Protein 3ELF (pdb70)

Foldseek 3Di:
DAQFLVNVVVLLVVLQVVLFAAEAEEDQELLRLLLLLLLCQVLLFEHEYEYEQVSQLNQQPPVPSANANSLLVVLVSNVVVNVPGLFYYFYEYDEDEPVCCVRHVVVQLVQLLVQVVVVHARSGQEYEYEHQVPDLVVQLVVVLVVQLSQVSSSHEYEYEHHDAAVAHDLVSLLVNCVSHNLAPSHHYAYAGDFQAHADADPPPPGDGGLVSLLSSQQSNCVSVVHPSQGQSHQYEAENQPHDDLVRLSSNSSSHDHYYYDYHVLVCQLCVQVVVLCVVQVCQCDVPPPRDHNCCSVVVCNRSVNSSNSSSNVSNVVCVSRVRRCPGPSNPD

InterPro domains:
  IPR000771 Fructose-bisphosphate aldolase, class-II [PF01116] (9-340)
  IPR000771 Fructose-bisphosphate aldolase, class-II [PIRSF001359] (10-340)
  IPR000771 Fructose-bisphosphate aldolase, class-II [PS00602] (86-97)
  IPR000771 Fructose-bisphosphate aldolase, class-II [PS00806] (158-169)
  IPR000771 Fructose-bisphosphate aldolase, class-II [TIGR00167] (10-340)
  IPR006411 Fructose-bisphosphate aldolase, class II, yeast/E. coli subtype [PTHR30559] (2-340)
  IPR006411 Fructose-bisphosphate aldolase, class II, yeast/E. coli subtype [TIGR01520] (3-340)
  IPR013785 Aldolase-type TIM barrel [G3DSA:3.20.20.70] (1-344)

GO terms:
  GO:0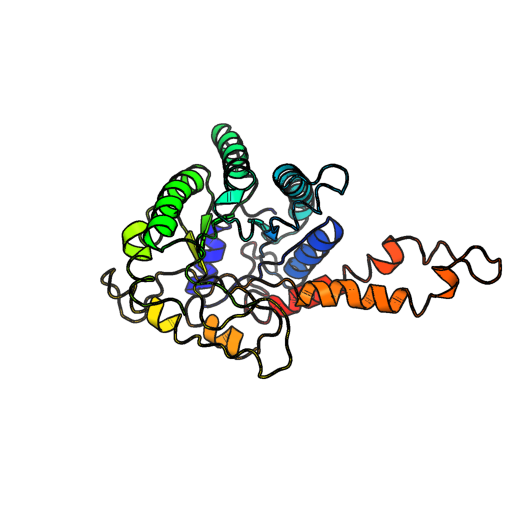008270 zinc ion binding (F, IDA)
  GO:0004332 fructose-bisphosphate aldolase activity (F, IDA)
  GO:0006096 glycolytic process (P, IDA)
  GO:0005576 extracellular region (C, HDA)
  GO:0005886 plasma membrane (C, HDA)
  GO:0005576 extracellular region (C, IDA)
  GO:0035375 zymogen binding (F, IPI)

Solvent-accessible surface area: 14619 Å² total; per-residue (Å²): 58,28,1,50,16,105,47,1,36,94,0,0,37,49,0,39,137,82,49,8,0,4,0,0,0,13,1,49,22,44,54,14,0,36,0,0,0,86,0,0,25,80,11,30,0,1,0,0,0,0,0,34,18,46,5,0,71,134,26,14,31,156,83,82,122,59,28,28,62,0,0,36,51,15,0,81,62,0,41,107,42,0,72,179,51,58,4,7,0,0,0,0,0,10,42,0,47,110,123,78,5,115,53,0,0,82,38,1,12,64,61,0,49,102,72,37,82,158,76,37,52,2,2,0,2,0,0,0,0,21,1,23,96,32,97,36,90,57,3,8,64,25,0,98,72,0,5,161,47,0,40,78,1,73,5,15,0,0,0,2,2,27,109,13,28,87,163,5,42,58,112,33,0,53,53,0,10,111,31,4,9,40,25,120,114,18,54,16,0,0,2,1,8,0,20,5,33,68,21,71,94,166,123,66,108,44,170,19,109,11,62,14,1,19,72,0,7,102,24,0,1,81,89,61,71,79,93,88,116,24,71,21,1,17,0,1,0,2,11,3,8,46,30,95,132,76,34,7,55,49,0,6,127,50,2,2,0,0,3,8,1,52,44,27,1,99,146,12,29,74,128,28,32,33,20,6,56,149,112,38,127,72,3,36,108,149,48,137,80,120,113,16,75,144,174,26,96,26,70,160,29,38,34,144,95,0,50,59,27,4,4,132,38,0,40,87,0,0,79,17,0,73,1,26,43,81,7,43,50,115,143,178

Secondary structure (DSSP, 8-state):
-BPPHHHHHHHHHHHHHTT--EEEEE--SHHHHHHHHHHHHHTT--EEEEE-HHHHHHHH-TTT--HHHHHHHHHHHHHHHHTTSSS-EEEEE----GGGGGGTHHHHHHHHHHHHHTT---S-SEEEE--TTS-HHHHHHHHHHHHHHHHHTT-EEEEEESPPB----HHHHHHHHHHHTTSBTB-EEEEE-SS-BSS---TTSS---THHHHHHHHHHHHHHT--TT-----EEE---TT--HHHHHHHHHTTEEEEEE-HHHHHHHHHHHHHHHHHTHHHHS--TT----HHHHSHHHHHHHHHHHHHHHHHHHHHHTT-TT--TT---

Sequence (332 aa):
PIATPEVVYAEMLGQAKQNSYAFPPAINCTSSETVNAAIKGFADAGSDGIIIQFSTGGAEEFGSGLGVKDMVTGAVALAEFTHVIAAKYPPVNVALHTDHCPKDKLDSYVRRPLLAISAQRVSKGGNPLFQSHMWDGSAVPIDENLAIAQELLKAAAAAKIILEIEIGVVGGYTSPEEDFEEKTIEALGAGEHGKYLLAATTFGNVVHGVYKPGNVKKLRPDDIILAQGQQQVAAAKKLGLPADAKKPFDFVFHGGSGSLKKSEIEEALRRYGVVKMNVVDTDTQYAFTRPIAGHMFFTTNYDGVLKVVDGEVGVKKKVYDPRSYLKKKAEEASMSQRVVQACNNDLHCAGKSLTHHHHH

Organism: Mycobacterium tuberculosis (strain ATCC 25618 / H37Rv) (NCBI:txid83332)

Radius of gyration: 20.19 Å; Cα contacts (8 Å, |Δi|>4): 735; chains: 1; bounding box: 47×65×57 Å

B-factor: mean 22.74, std 15.9, range [9.38, 143.66]

Nearest PDB structures (foldseek):
  3elf-assembly1_A  TM=1.003E+00  e=2.729E-68  Mycobacterium tuberculosis
  3ekl-assembly1_A  TM=1.001E+00  e=9.322E-66  Mycobacterium tuberculosis
  3ekz-assembly1_A  TM=1.002E+00  e=6.420E-64  Mycobacterium tuberculosis
  4del-assembly1_A  TM=1.001E+00  e=4.003E-63  Mycobacterium tuberculosis
  3qm3-assembly2_D  TM=8.824E-01  e=3.603E-29  Campylobacter jejuni

Structure (mmCIF, N/CA/C/O backbone):
data_3ELF
#
_entry.id   3ELF
#
_cell.length_a   60.638
_cell.length_b   119.492
_cell.length_c   164.011
_cell.angle_alpha   90.00
_cell.angle_beta   90.00
_cell.angle_gamma   90.00
#
_symmetry.space_group_name_H-M   'I 2 2 2'
#
loop_
_entity.id
_entity.type
_entity.pdbx_description
1 polymer 'Fructose-bisphosphate aldolase'
2 non-polymer '1,6-FRUCTOSE DIPHOSPHATE (LINEAR FORM)'
3 non-polymer 'SODIUM ION'
4 non-polymer 'ZINC ION'
5 water water
#
loop_
_atom_site.group_PDB
_atom_site.id
_atom_site.type_symbol
_atom_site.label_atom_id
_atom_site.label_alt_id
_atom_site.label_comp_id
_atom_site.label_asym_id
_atom_site.label_entity_id
_atom_site.label_seq_id
_atom_site.pdbx_PDB_ins_code
_atom_site.Cartn_x
_atom_site.Cartn_y
_atom_site.Cartn_z
_atom_site.occupancy
_atom_site.B_iso_or_equiv
_atom_site.auth_seq_id
_atom_site.auth_comp_id
_atom_site.auth_asym_id
_atom_site.auth_atom_id
_atom_site.pdbx_PDB_model_num
ATOM 1 N N . PRO A 1 2 ? -8.905 46.891 37.077 1.00 14.73 2 PRO A N 1
ATOM 2 C CA . PRO A 1 2 ? -7.946 47.491 38.006 1.00 14.49 2 PRO A CA 1
ATOM 3 C C . PRO A 1 2 ? -6.521 47.128 37.626 1.00 13.67 2 PRO A C 1
ATOM 4 O O . PRO A 1 2 ? -6.309 46.197 36.841 1.00 13.48 2 PRO A O 1
ATOM 8 N N . ILE A 1 3 ? -5.547 47.855 38.163 1.00 13.54 3 ILE A N 1
ATOM 9 C CA . ILE A 1 3 ? -4.165 47.385 38.137 1.00 13.83 3 ILE A CA 1
ATOM 10 C C . ILE A 1 3 ? -4.117 46.069 38.919 1.0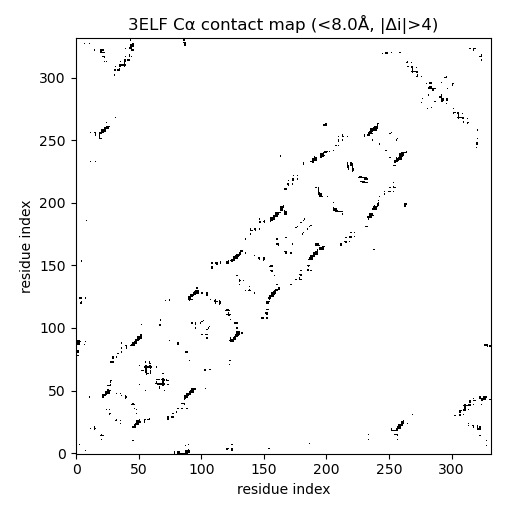0 13.73 3 ILE A C 1
ATOM 11 O O . ILE A 1 3 ? -4.755 45.934 39.964 1.00 14.21 3 ILE A O 1
ATOM 16 N N . ALA A 1 4 ? -3.387 45.094 38.385 1.00 13.44 4 ALA A N 1
ATOM 17 C CA . ALA A 1 4 ? -3.169 43.831 39.083 1.00 13.54 4 ALA A CA 1
ATOM 18 C C . ALA A 1 4 ? -2.404 44.083 40.380 1.00 13.68 4 ALA A C 1
ATOM 19 O O . ALA A 1 4 ? -1.325 44.673 40.365 1.00 13.81 4 ALA A O 1
ATOM 21 N N . THR A 1 5 ? -2.966 43.655 41.507 1.00 13.66 5 THR A N 1
ATOM 22 C CA . THR A 1 5 ? -2.195 43.614 42.744 1.00 13.67 5 THR A CA 1
ATOM 23 C C . THR A 1 5 ? -1.147 42.504 42.565 1.00 13.48 5 THR A C 1
ATOM 24 O O . THR A 1 5 ? -1.287 41.653 41.674 1.00 13.21 5 THR A O 1
ATOM 28 N N . PRO A 1 6 ? -0.083 42.507 43.384 1.00 13.62 6 PRO A N 1
ATOM 29 C CA . PRO A 1 6 ? 0.886 41.410 43.289 1.00 13.82 6 PRO A CA 1
ATOM 30 C C . PRO A 1 6 ? 0.241 40.037 43.458 1.00 14.32 6 PRO A C 1
ATOM 31 O O . PRO A 1 6 ? 0.615 39.085 42.770 1.00 13.79 6 PRO A O 1
ATOM 35 N N . GLU A 1 7 ? -0.741 39.945 44.349 1.00 14.59 7 GLU A N 1
ATOM 36 C CA . GLU A 1 7 ? -1.438 38.687 44.600 1.00 15.31 7 GLU A CA 1
ATOM 37 C C . GLU A 1 7 ? -2.232 38.245 43.372 1.00 15.02 7 GLU A C 1
ATOM 38 O O . GLU A 1 7 ? -2.190 37.080 42.975 1.00 15.24 7 GLU A O 1
ATOM 44 N N A VAL A 1 8 ? -3.211 39.381 42.746 0.00 19.86 8 VAL A N 1
ATOM 45 N N B VAL A 1 8 ? -2.930 39.188 42.748 1.00 14.34 8 VAL A N 1
ATOM 46 C CA A VAL A 1 8 ? -3.933 38.954 41.560 0.00 19.84 8 VAL A CA 1
ATOM 47 C CA B VAL A 1 8 ? -3.695 38.898 41.537 1.00 14.53 8 VAL A CA 1
ATOM 48 C C A VAL A 1 8 ? -3.035 38.624 40.378 0.00 19.83 8 VAL A C 1
ATOM 49 C C B VAL A 1 8 ? -2.770 38.504 40.382 1.00 13.70 8 VAL A C 1
ATOM 50 O O A VAL A 1 8 ? -3.350 37.756 39.597 0.00 19.84 8 VAL A O 1
ATOM 51 O O B VAL A 1 8 ? -3.071 37.576 39.632 1.00 13.68 8 VAL A O 1
ATOM 58 N N . TYR A 1 9 ? -1.642 39.198 40.241 1.00 13.57 9 TYR A N 1
ATOM 59 C CA . TYR A 1 9 ? -0.701 38.890 39.161 1.00 13.23 9 TYR A CA 1
ATOM 60 C C . TYR A 1 9 ? -0.116 37.492 39.321 1.00 13.62 9 TYR A C 1
ATOM 61 O O . TYR A 1 9 ? -0.022 36.735 38.351 1.00 13.37 9 TYR A O 1
ATOM 70 N N . ALA A 1 10 ? 0.263 37.140 40.543 1.00 14.06 10 ALA A N 1
ATOM 71 C CA . ALA A 1 10 ? 0.745 35.792 40.808 1.00 14.63 10 ALA A CA 1
ATOM 72 C C . ALA A 1 10 ? -0.335 34.757 40.475 1.00 14.69 10 ALA A C 1
ATOM 73 O O . ALA A 1 10 ? -0.048 33.712 39.885 1.00 14.94 10 ALA A O 1
ATOM 75 N N . GLU A 1 11 ? -1.582 35.060 40.833 1.00 14.81 11 GLU A N 1
ATOM 76 C CA . GLU A 1 11 ? -2.700 34.160 40.542 1.00 15.36 11 GLU A CA 1
ATOM 77 C C . GLU A 1 11 ? -2.920 34.051 39.037 1.00 14.69 11 GLU A C 1
ATOM 78 O O . GLU A 1 11 ? -3.141 32.959 38.520 1.00 14.85 11 GLU A O 1
ATOM 84 N N . MET A 1 12 ? -2.845 35.180 38.334 1.00 14.03 12 MET A N 1
ATOM 85 C CA . MET A 1 12 ? -2.944 35.189 36.874 1.00 14.16 12 MET A CA 1
ATOM 86 C C . MET A 1 12 ? -1.971 34.205 36.240 1.00 14.08 12 MET A C 1
ATOM 87 O O . MET A 1 12 ? -2.362 33.351 35.436 1.00 14.07 12 MET A O 1
ATOM 92 N N . LEU A 1 13 ? -0.699 34.336 36.604 1.00 14.18 13 LEU A N 1
ATOM 93 C CA . LEU A 1 13 ? 0.352 33.519 36.005 1.00 14.51 13 LEU A CA 1
ATOM 94 C C . LEU A 1 13 ? 0.231 32.049 36.402 1.00 15.01 13 LEU A C 1
ATOM 95 O O . LEU A 1 13 ? 0.491 31.163 35.591 1.00 15.33 13 LEU A O 1
ATOM 100 N N . GLY A 1 14 ? -0.202 31.798 37.633 1.00 15.07 14 GLY A N 1
ATOM 101 C CA . GLY A 1 14 ? -0.458 30.435 38.096 1.00 15.56 14 GLY A CA 1
ATOM 102 C C . GLY A 1 14 ? -1.604 29.774 37.351 1.00 15.35 14 GLY A C 1
ATOM 103 O O . GLY A 1 14 ? -1.515 28.603 36.965 1.00 15.68 14 GLY A O 1
ATOM 104 N N . GLN A 1 15 ? -2.684 30.526 37.144 1.00 14.84 15 GLN A N 1
ATOM 105 C CA . GLN A 1 15 ? -3.842 30.023 36.409 1.00 15.01 15 GLN A CA 1
ATOM 106 C C . GLN A 1 15 ? -3.513 29.768 34.942 1.00 14.60 15 GLN A C 1
ATOM 107 O O . GLN A 1 15 ? -3.939 28.761 34.370 1.00 14.61 15 GLN A O 1
ATOM 113 N N . ALA A 1 16 ? -2.751 30.676 34.338 1.00 13.88 16 ALA A N 1
ATOM 114 C CA . ALA A 1 16 ? -2.323 30.513 32.950 1.00 14.05 16 ALA A CA 1
ATOM 115 C C . ALA A 1 16 ? -1.530 29.213 32.774 1.00 14.77 16 ALA A C 1
ATOM 116 O O . ALA A 1 16 ? -1.830 28.404 31.900 1.00 14.87 16 ALA A O 1
ATOM 118 N N . LYS A 1 17 ? -0.536 29.006 33.629 1.00 15.37 17 LYS A N 1
ATOM 119 C CA . LYS A 1 17 ? 0.315 27.824 33.560 1.00 17.07 17 LYS A CA 1
ATOM 120 C C . LYS A 1 17 ? -0.496 26.540 33.746 1.00 17.04 17 LYS A C 1
ATOM 121 O O . LYS A 1 17 ? -0.349 25.573 32.996 1.00 17.62 17 LYS A O 1
ATOM 127 N N . GLN A 1 18 ? -1.344 26.542 34.767 1.00 16.83 18 GLN A N 1
ATOM 128 C CA . GLN A 1 18 ? -2.169 25.395 35.123 1.00 17.88 18 GLN A CA 1
ATOM 129 C C . GLN A 1 18 ? -3.092 24.973 33.986 1.00 17.75 18 GLN A C 1
ATOM 130 O O . GLN A 1 18 ? -3.362 23.785 33.805 1.00 18.39 18 GLN A O 1
ATOM 136 N N . ASN A 1 19 ? -3.549 25.956 33.215 1.00 16.77 19 ASN A N 1
ATOM 137 C CA . ASN A 1 19 ? -4.544 25.752 32.172 1.00 17.08 19 ASN A CA 1
ATOM 138 C C . ASN A 1 19 ? -3.988 25.875 30.755 1.00 17.13 19 ASN A C 1
ATOM 139 O O . ASN A 1 19 ? -4.741 25.888 29.778 1.00 17.43 19 ASN A O 1
ATOM 144 N N . SER A 1 20 ? -2.664 25.969 30.653 1.00 16.81 20 SER A N 1
ATOM 145 C CA . SER A 1 20 ? -1.968 26.046 29.359 1.00 16.95 20 SER A CA 1
ATOM 146 C C . SER A 1 20 ? -2.434 27.211 28.478 1.00 16.31 20 SER A C 1
ATOM 147 O O . SER A 1 20 ? -2.648 27.048 27.275 1.00 16.78 20 SER A O 1
ATOM 150 N N . TYR A 1 21 ? -2.598 28.381 29.089 1.00 15.15 21 TYR A N 1
ATOM 151 C CA . TYR A 1 21 ? -2.794 29.602 28.321 1.00 14.62 21 TYR A CA 1
ATOM 152 C C . TYR A 1 21 ? -1.757 30.640 28.732 1.00 13.79 21 TYR A C 1
ATOM 153 O O . TYR A 1 21 ? -0.937 30.389 29.617 1.00 13.75 21 TYR A O 1
ATOM 162 N N . ALA A 1 2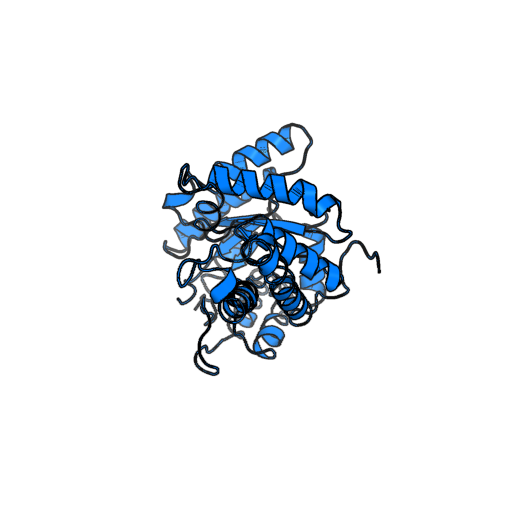2 ? -1.776 31.789 28.066 1.00 13.31 22 ALA A N 1
ATOM 163 C CA . ALA A 1 22 ? -0.791 32.831 28.318 1.00 13.05 22 ALA A CA 1
ATOM 164 C C . ALA A 1 22 ? -1.429 34.193 28.154 1.00 12.79 22 ALA A C 1
ATOM 165 O O . ALA A 1 22 ? -2.504 34.305 27.558 1.00 13.68 22 ALA A O 1
ATOM 167 N N . PHE A 1 23 ? -0.751 35.219 28.670 1.00 12.77 23 PHE A N 1
ATOM 168 C CA . PHE A 1 23 ? -1.197 36.599 28.507 1.00 12.97 23 PHE A CA 1
ATOM 169 C C . PHE A 1 23 ? -0.352 37.335 27.491 1.00 12.77 23 PHE A C 1
ATOM 170 O O . PHE A 1 23 ? 0.857 37.093 27.405 1.00 13.06 23 PHE A O 1
ATOM 178 N N A PRO A 1 24 ? -0.974 38.254 26.744 0.80 12.91 24 PRO A N 1
ATOM 179 N N B PRO A 1 24 ? -0.966 38.259 26.724 0.20 12.46 24 PRO A N 1
ATOM 180 C CA A PRO A 1 24 ? -0.182 39.135 25.918 0.80 12.84 24 PRO A CA 1
ATOM 181 C CA B PRO A 1 24 ? -0.173 39.119 25.851 0.20 12.22 24 PRO A CA 1
ATOM 182 C C A PRO A 1 24 ? 0.501 40.158 26.807 0.80 11.98 24 PRO A C 1
ATOM 183 C C B PRO A 1 24 ? 0.436 40.283 26.625 0.20 11.75 24 PRO A C 1
ATOM 184 O O A PRO A 1 24 ? -0.074 40.615 27.811 0.80 12.25 24 PRO A O 1
ATOM 185 O O B PRO A 1 24 ? -0.269 40.981 27.361 0.20 11.77 24 PRO A O 1
ATOM 192 N N . ALA A 1 25 ? 1.743 40.474 26.460 1.00 11.71 25 ALA A N 1
ATOM 193 C CA . ALA A 1 25 ? 2.450 41.591 27.068 1.00 11.35 25 ALA A CA 1
ATOM 194 C C . ALA A 1 25 ? 2.703 42.568 25.934 1.00 11.20 25 ALA A C 1
ATOM 195 O O . ALA A 1 25 ? 3.524 42.317 25.041 1.00 12.00 25 ALA A O 1
ATOM 197 N N . ILE A 1 26 ? 1.939 43.655 25.949 1.00 10.92 26 ILE A N 1
ATOM 198 C CA . ILE A 1 26 ? 1.917 44.599 24.846 1.00 10.89 26 ILE A CA 1
ATOM 199 C C . ILE A 1 26 ? 2.847 45.768 25.148 1.00 10.95 26 ILE A C 1
ATOM 200 O O . ILE A 1 26 ? 2.667 46.473 26.142 1.00 10.74 26 ILE A O 1
ATOM 205 N N . ASN A 1 27 ? 3.856 45.971 24.303 1.00 11.20 27 ASN A N 1
ATOM 206 C CA . ASN A 1 27 ? 4.690 47.154 24.447 1.00 11.81 27 ASN A CA 1
ATOM 207 C C . ASN A 1 27 ? 3.897 48.408 24.134 1.00 11.84 27 ASN A C 1
ATOM 208 O O . ASN A 1 27 ? 3.219 48.495 23.095 1.00 12.38 27 ASN A O 1
ATOM 213 N N . CYS A 1 28 ? 3.989 49.371 25.049 1.00 11.34 28 CYS A N 1
ATOM 214 C CA . CYS A 1 28 ? 3.297 50.649 24.896 1.00 11.80 28 CYS A CA 1
ATOM 215 C C . CYS A 1 28 ? 4.296 51.777 25.082 1.00 11.93 28 CYS A C 1
ATOM 216 O O . CYS A 1 28 ? 5.374 51.581 25.655 1.00 12.45 28 CYS A O 1
ATOM 219 N N . THR A 1 29 ? 3.936 52.958 24.584 1.00 11.79 29 THR A N 1
ATOM 220 C CA . THR A 1 29 ? 4.864 54.084 24.514 1.00 12.33 29 THR A CA 1
ATOM 221 C C . THR A 1 29 ? 4.185 55.410 24.850 1.00 11.89 29 THR A C 1
ATOM 222 O O . THR A 1 29 ? 4.825 56.457 24.801 1.00 12.33 29 THR A O 1
ATOM 226 N N . SER A 1 30 ? 2.893 55.373 25.168 1.00 11.44 30 SER A N 1
ATOM 227 C CA . SER A 1 30 ? 2.102 56.602 25.210 1.00 11.28 30 SER A CA 1
ATOM 228 C C . SER A 1 30 ? 0.755 56.362 25.849 1.00 11.29 30 SER A C 1
ATOM 229 O O . SER A 1 30 ? 0.348 55.210 26.042 1.00 11.42 30 SER A O 1
ATOM 232 N N . SER A 1 31 ? 0.038 57.448 26.138 1.00 10.63 31 SER A N 1
ATOM 233 C CA . SER A 1 31 ? -1.330 57.351 26.609 1.00 10.97 31 SER A CA 1
ATOM 234 C C . SER A 1 31 ? -2.225 56.606 25.611 1.00 10.81 31 SER A C 1
ATOM 235 O O . SER A 1 31 ? -3.026 55.763 26.008 1.00 10.83 31 SER A O 1
ATOM 238 N N . GLU A 1 32 ? -2.084 56.906 24.319 1.00 10.65 32 GLU A N 1
ATOM 239 C CA . GLU A 1 32 ? -2.945 56.268 23.321 1.00 11.10 32 GLU A CA 1
ATOM 240 C C . GLU A 1 32 ? -2.701 54.770 23.231 1.00 10.73 32 GLU A C 1
ATOM 241 O O . GLU A 1 32 ? -3.652 53.998 23.103 1.00 10.85 32 GLU A O 1
ATOM 247 N N . THR A 1 33 ? -1.436 54.360 23.267 1.00 10.42 33 THR A N 1
ATOM 248 C CA . THR A 1 33 ? -1.122 52.937 23.140 1.00 10.78 33 THR A CA 1
ATOM 249 C C . THR A 1 33 ? -1.512 52.158 24.404 1.00 10.52 33 THR A C 1
ATOM 250 O O . THR A 1 33 ? -2.030 51.048 24.311 1.00 10.96 33 THR A O 1
ATOM 254 N N . VAL A 1 34 ? -1.310 52.751 25.581 1.00 10.58 34 VAL A N 1
ATOM 255 C CA . VAL A 1 34 ? -1.817 52.159 26.826 1.00 10.60 34 VAL A CA 1
ATOM 256 C C . VAL A 1 34 ? -3.335 51.985 26.749 1.00 10.55 34 VAL A C 1
ATOM 257 O O . VAL A 1 34 ? -3.866 50.906 27.033 1.00 10.74 34 VAL A O 1
ATOM 261 N N . ASN A 1 35 ? -4.042 53.041 26.344 1.00 10.35 35 ASN A N 1
ATOM 262 C CA . ASN A 1 35 ? -5.492 52.972 26.241 1.00 10.68 35 ASN A CA 1
ATOM 263 C C . ASN A 1 35 ? -5.929 51.880 25.264 1.00 10.85 35 ASN A C 1
ATOM 264 O O . ASN A 1 35 ? -6.885 51.144 25.537 1.00 11.10 35 ASN A O 1
ATOM 269 N N . ALA A 1 36 ? -5.226 51.779 24.134 1.00 10.67 36 ALA A N 1
ATOM 270 C CA . ALA A 1 36 ? -5.548 50.762 23.128 1.00 11.15 36 ALA A CA 1
ATOM 271 C C . ALA A 1 36 ? -5.354 49.354 23.683 1.00 10.95 36 ALA A C 1
ATOM 272 O O . ALA A 1 36 ? -6.184 48.468 23.463 1.00 11.15 36 ALA A O 1
ATOM 274 N N . ALA A 1 37 ? -4.252 49.139 24.391 1.00 10.81 37 ALA A N 1
ATOM 275 C CA . ALA A 1 37 ? -3.962 47.820 24.939 1.00 10.89 37 ALA A CA 1
ATOM 276 C C . ALA A 1 37 ? -5.001 47.404 25.972 1.00 11.02 37 ALA A C 1
ATOM 277 O O . ALA A 1 37 ? -5.524 46.293 25.915 1.00 11.31 37 ALA A O 1
ATOM 279 N N . ILE A 1 38 ? -5.319 48.296 26.909 1.00 10.92 38 ILE A N 1
ATOM 280 C CA . ILE A 1 38 ? -6.270 47.946 27.958 1.00 11.51 38 ILE A CA 1
ATOM 281 C C . ILE A 1 38 ? -7.662 47.704 27.383 1.00 11.49 38 ILE A C 1
ATOM 282 O O . ILE A 1 38 ? -8.343 46.751 27.766 1.00 11.73 38 ILE A O 1
ATOM 287 N N . LYS A 1 39 ? -8.081 48.544 26.445 1.00 11.39 39 LYS A N 1
ATOM 288 C CA . LYS A 1 39 ? -9.364 48.321 25.790 1.00 11.83 39 LYS A CA 1
ATOM 289 C C . LYS A 1 39 ? -9.390 46.963 25.068 1.00 11.45 39 LYS A C 1
ATOM 290 O O . LYS A 1 39 ? -10.414 46.284 25.064 1.00 12.31 39 LYS A O 1
ATOM 296 N N . GLY A 1 40 ? -8.262 46.567 24.475 1.00 11.42 40 GLY A N 1
ATOM 297 C CA . GLY A 1 40 ? -8.173 45.252 23.840 1.00 11.42 40 GLY A CA 1
ATOM 298 C C . GLY A 1 40 ? -8.359 44.134 24.851 1.00 11.51 40 GLY A C 1
ATOM 299 O O . GLY A 1 40 ? -9.149 43.215 24.620 1.00 12.36 40 GLY A O 1
ATOM 300 N N . PHE A 1 41 ? -7.664 44.217 25.986 1.00 11.10 41 PHE A N 1
ATOM 301 C CA . PHE A 1 41 ? -7.845 43.216 27.042 1.00 11.56 41 PHE A CA 1
ATOM 302 C C . PHE A 1 41 ? -9.317 43.158 27.452 1.00 11.95 41 PHE A C 1
ATOM 303 O O . PHE A 1 41 ? -9.911 42.079 27.550 1.00 12.50 41 PHE A O 1
ATOM 311 N N . ALA A 1 42 ? -9.917 44.322 27.698 1.00 12.40 42 ALA A N 1
ATOM 312 C CA . ALA A 1 42 ? -11.299 44.377 28.168 1.00 13.01 42 ALA A CA 1
ATOM 313 C C . ALA A 1 42 ? -12.274 43.822 27.139 1.00 13.33 42 ALA A C 1
ATOM 314 O O . ALA A 1 42 ? -13.198 43.086 27.485 1.00 13.71 42 ALA A O 1
ATOM 316 N N . ASP A 1 43 ? -12.059 44.156 25.869 1.00 13.26 43 ASP A N 1
ATOM 317 C CA . ASP A 1 43 ? -12.925 43.653 24.799 1.00 14.28 43 ASP A CA 1
ATOM 318 C C . ASP A 1 43 ? -12.850 42.133 24.668 1.00 14.41 43 ASP A C 1
ATOM 319 O O . ASP A 1 43 ? -13.825 41.491 24.260 1.00 15.69 43 ASP A O 1
ATOM 324 N N . ALA A 1 44 ? -11.693 41.575 25.016 1.00 13.75 44 ALA A N 1
ATOM 325 C CA . ALA A 1 44 ? -11.488 40.126 25.013 1.00 13.98 44 ALA A CA 1
ATOM 326 C C . ALA A 1 44 ? -11.880 39.451 26.328 1.00 13.89 44 ALA A C 1
ATOM 327 O O . ALA A 1 44 ? -11.751 38.239 26.452 1.00 14.29 44 ALA A O 1
ATOM 329 N N . GLY A 1 45 ? -12.341 40.223 27.314 1.00 13.53 45 GLY A N 1
ATOM 330 C CA . GLY A 1 45 ? -12.663 39.675 28.638 1.00 13.85 45 GLY A CA 1
ATOM 331 C C . GLY A 1 45 ? -11.449 39.014 29.266 1.00 12.95 45 GLY A C 1
ATOM 332 O O . GLY A 1 45 ? -11.565 37.975 29.917 1.00 13.38 45 GLY A O 1
ATOM 333 N N . SER A 1 46 ? -10.290 39.645 29.095 1.00 12.72 46 SER A N 1
ATOM 334 C CA . SER A 1 46 ? -8.999 39.065 29.446 1.00 12.79 46 SER A CA 1
ATOM 335 C C . SER A 1 46 ? -8.201 39.971 30.371 1.00 12.85 46 SER A C 1
ATOM 336 O O . SER A 1 46 ? -8.274 41.195 30.270 1.00 12.72 46 SER A O 1
ATOM 339 N N . ASP A 1 47 ? -7.417 39.367 31.255 1.00 12.35 47 ASP A N 1
ATOM 340 C CA . ASP A 1 47 ? -6.348 40.100 31.925 1.00 12.60 47 ASP A CA 1
ATOM 341 C C . ASP A 1 47 ? -5.195 40.299 30.942 1.00 12.25 47 ASP A C 1
ATOM 342 O O . ASP A 1 47 ? -5.151 39.669 29.887 1.00 12.36 47 ASP A O 1
ATOM 347 N N . GLY A 1 48 ? -4.257 41.174 31.270 1.00 12.08 48 GLY A N 1
ATOM 348 C CA . GLY A 1 48 ? -3.169 41.429 30.342 1.00 11.97 48 GLY A CA 1
ATOM 349 C C . GLY A 1 48 ? -2.036 42.203 30.968 1.00 11.62 48 GLY A C 1
ATOM 350 O O . GLY A 1 48 ? -2.124 42.654 32.114 1.00 12.19 48 GLY A O 1
ATOM 351 N N . ILE A 1 49 ? -0.954 42.340 30.208 1.00 11.31 49 ILE A N 1
ATOM 352 C CA . ILE A 1 49 ? 0.251 42.994 30.671 1.00 11.42 49 ILE A CA 1
ATOM 353 C C . ILE A 1 49 ? 0.612 44.142 29.725 1.00 11.17 49 ILE A C 1
ATOM 354 O O . ILE A 1 49 ? 0.605 43.979 28.500 1.00 11.51 49 ILE A O 1
ATOM 359 N N A ILE A 1 50 ? 0.909 45.301 30.303 0.50 11.31 50 ILE A N 1
ATOM 360 N N B ILE A 1 50 ? 0.895 45.296 30.326 0.50 11.14 50 ILE A N 1
ATOM 361 C CA A ILE A 1 50 ? 1.440 46.429 29.549 0.50 11.65 50 ILE A CA 1
ATOM 362 C CA B ILE A 1 50 ? 1.425 46.475 29.652 0.50 11.30 50 ILE A CA 1
ATOM 363 C C A ILE A 1 50 ? 2.897 46.615 29.931 0.50 11.62 50 ILE A C 1
ATOM 364 C C B ILE A 1 50 ? 2.923 46.515 29.949 0.50 11.42 50 ILE A C 1
ATOM 365 O O A ILE A 1 50 ? 3.233 46.703 31.115 0.50 11.56 50 ILE A O 1
ATOM 366 O O B ILE A 1 50 ? 3.319 46.389 31.109 0.50 11.39 50 ILE A O 1
ATOM 375 N N . GLN A 1 51 ? 3.761 46.672 28.925 1.00 11.55 51 GLN A N 1
ATOM 376 C CA . GLN A 1 51 ? 5.193 46.793 29.182 1.00 11.72 51 GLN A CA 1
ATOM 377 C C . GLN A 1 51 ? 5.846 47.976 28.496 1.00 11.34 51 GLN A C 1
ATOM 378 O O . GLN A 1 51 ? 5.445 48.384 27.401 1.00 11.46 51 GLN A O 1
ATOM 384 N N . PHE A 1 52 ? 6.857 48.521 29.169 1.00 11.58 52 PHE A N 1
ATOM 385 C CA . PHE A 1 52 ? 7.638 49.625 28.634 1.00 11.60 52 PHE A CA 1
ATOM 386 C C . PHE A 1 52 ? 9.086 49.203 28.480 1.00 11.58 52 PHE A C 1
ATOM 387 O O . PHE A 1 52 ? 9.741 48.814 29.456 1.00 12.13 52 PHE A O 1
ATOM 395 N N . SER A 1 53 ? 9.596 49.291 27.257 1.00 11.57 53 SER A N 1
ATOM 396 C CA . SER A 1 53 ? 11.017 49.092 27.015 1.00 12.08 53 SER A CA 1
ATOM 397 C C . SER A 1 53 ? 11.804 50.316 27.485 1.00 12.24 53 SER A C 1
ATOM 398 O O . SER A 1 53 ? 11.217 51.354 27.796 1.00 12.23 53 SER A O 1
ATOM 401 N N . THR A 1 54 ? 13.126 50.202 27.530 1.00 12.86 54 THR A N 1
ATOM 402 C CA . THR A 1 54 ? 13.955 51.357 27.856 1.00 13.62 54 THR A CA 1
ATOM 403 C C . THR A 1 54 ? 13.705 52.505 26.866 1.00 13.28 54 THR A C 1
ATOM 404 O O . THR A 1 54 ? 13.573 53.663 27.273 1.00 13.52 54 THR A O 1
ATOM 408 N N . GLY A 1 55 ? 13.629 52.183 25.574 1.00 13.56 55 GLY A N 1
ATOM 409 C CA . GLY A 1 55 ? 13.349 53.190 24.544 1.00 13.38 55 GLY A CA 1
ATOM 410 C C . GLY A 1 55 ? 11.929 53.722 24.617 1.00 13.07 55 GLY A C 1
ATOM 411 O O . GLY A 1 55 ? 11.685 54.900 24.357 1.00 13.21 55 GLY A O 1
ATOM 412 N N . GLY A 1 56 ? 10.979 52.857 24.952 1.00 12.71 56 GLY A N 1
ATOM 413 C CA . GLY A 1 56 ? 9.599 53.293 25.124 1.00 12.61 56 GLY A CA 1
ATOM 414 C C . GLY A 1 56 ? 9.468 54.263 26.283 1.00 12.40 56 GLY A C 1
ATOM 415 O O . GLY A 1 56 ? 8.769 55.273 26.184 1.00 12.47 56 GLY A O 1
ATOM 416 N N . ALA A 1 57 ? 10.134 53.942 27.392 1.00 12.27 57 ALA A N 1
ATOM 417 C CA . ALA A 1 57 ? 10.177 54.829 28.550 1.00 12.52 57 ALA A CA 1
ATOM 418 C C . ALA A 1 57 ? 10.845 56.169 28.221 1.00 12.71 57 ALA A C 1
ATOM 419 O O . ALA A 1 57 ? 10.324 57.220 28.579 1.00 12.89 57 ALA A O 1
ATOM 421 N N A GLU A 1 58 ? 11.991 56.130 27.549 0.80 12.93 58 GLU A N 1
ATOM 422 N N B GLU A 1 58 ? 11.983 56.132 27.527 0.20 12.91 58 GLU A N 1
ATOM 423 C CA A GLU A 1 58 ? 12.660 57.361 27.121 0.80 13.65 58 GLU A CA 1
ATOM 424 C CA B GLU A 1 58 ? 12.668 57.365 27.113 0.20 13.20 58 GLU A CA 1
ATOM 425 C C A GLU A 1 58 ? 11.718 58.215 26.259 0.80 12.89 58 GLU A C 1
ATOM 426 C C B GLU A 1 58 ? 11.824 58.227 26.173 0.20 12.82 58 GLU A C 1
ATOM 427 O O A GLU A 1 58 ? 11.576 59.423 26.473 0.80 12.90 58 GLU A O 1
ATOM 428 O O B GLU A 1 58 ? 11.867 59.458 26.247 0.20 13.00 58 GLU A O 1
ATOM 439 N N . PHE A 1 59 ? 11.062 57.575 25.296 1.00 12.38 59 PHE A N 1
ATOM 440 C CA . PHE A 1 59 ? 10.108 58.270 24.438 1.00 12.07 59 PHE A CA 1
ATOM 441 C C . PHE A 1 59 ? 8.965 58.878 25.260 1.00 12.00 59 PHE A C 1
ATOM 442 O O . PHE A 1 59 ? 8.563 60.020 25.031 1.00 11.96 59 PHE A O 1
ATOM 450 N N . GLY A 1 60 ? 8.437 58.105 26.202 1.00 11.95 60 GLY A N 1
ATOM 451 C CA . GLY A 1 60 ? 7.367 58.573 27.071 1.00 11.96 60 GLY A CA 1
ATOM 452 C C . GLY A 1 60 ? 7.740 59.774 27.920 1.00 12.09 60 GLY A C 1
ATOM 453 O O . GLY A 1 60 ? 6.866 60.551 28.307 1.00 12.37 60 GLY A O 1
ATOM 454 N N . SER A 1 61 ? 9.032 59.937 28.209 1.00 12.10 61 SER A N 1
ATOM 455 C CA . SER A 1 61 ? 9.498 61.079 28.998 1.00 12.49 61 SER A CA 1
ATOM 456 C C . SER A 1 61 ? 9.602 62.369 28.188 1.00 12.70 61 SER A C 1
ATOM 457 O O . SER A 1 61 ? 9.758 63.437 28.776 1.00 13.50 61 SER A O 1
ATOM 460 N N . GLY A 1 62 ? 9.527 62.257 26.857 1.00 12.27 62 GLY A N 1
ATOM 461 C CA . GLY A 1 62 ? 9.634 63.401 25.950 1.00 12.94 62 GLY A CA 1
ATOM 462 C C . GLY A 1 62 ? 11.057 63.725 25.527 1.00 13.59 62 GLY A C 1
ATOM 463 O O . GLY A 1 62 ? 12.033 63.412 26.225 1.00 14.01 62 GLY A O 1
ATOM 464 N N . LEU A 1 63 ? 11.168 64.393 24.383 1.00 13.99 63 LEU A N 1
ATOM 465 C CA . LEU A 1 63 ? 12.457 64.772 23.827 1.00 14.57 63 LEU A CA 1
ATOM 466 C C . LEU A 1 63 ? 13.217 65.743 24.724 1.00 15.33 63 LEU A C 1
ATOM 467 O O . LEU A 1 63 ? 14.444 65.834 24.650 1.00 15.98 63 LEU A O 1
ATOM 472 N N . GLY A 1 64 ? 12.483 66.453 25.579 1.00 15.58 64 GLY A N 1
ATOM 473 C CA . GLY A 1 64 ? 13.087 67.416 26.486 1.00 16.48 64 GLY A CA 1
ATOM 474 C C . GLY A 1 64 ? 13.644 66.819 27.763 1.00 16.75 64 GLY A C 1
ATOM 475 O O . GLY A 1 64 ? 14.276 67.525 28.546 1.00 17.67 64 GLY A O 1
ATOM 476 N N . VAL A 1 65 ? 13.415 65.523 27.973 1.00 16.21 65 VAL A N 1
ATOM 477 C CA . VAL A 1 65 ? 13.846 64.836 29.200 1.00 16.54 65 VAL A CA 1
ATOM 478 C C . VAL A 1 65 ? 14.733 63.626 28.877 1.00 16.30 65 VAL A C 1
ATOM 479 O O . VAL A 1 65 ? 15.855 63.513 29.386 1.00 16.99 65 VAL A O 1
ATOM 483 N N . LYS A 1 66 ? 14.231 62.729 28.030 1.00 15.97 66 LYS A N 1
ATOM 484 C CA . LYS A 1 66 ? 14.953 61.508 27.644 1.00 16.40 66 LYS A CA 1
ATOM 485 C C . LYS A 1 66 ? 15.499 60.755 28.862 1.00 16.52 66 LYS A C 1
ATOM 486 O O . LYS A 1 66 ? 16.690 60.433 28.934 1.00 17.80 66 LYS A O 1
ATOM 492 N N . ASP A 1 67 ? 14.609 60.489 29.818 1.00 15.78 67 ASP A N 1
ATOM 493 C CA . ASP A 1 67 ? 14.963 59.779 31.043 1.00 15.89 67 ASP A CA 1
ATOM 494 C C . ASP A 1 67 ? 14.028 58.591 31.214 1.00 14.89 67 ASP A C 1
ATOM 495 O O . ASP A 1 67 ? 12.812 58.750 31.315 1.00 14.26 67 ASP A O 1
ATOM 500 N N . MET A 1 68 ? 14.612 57.400 31.260 1.00 15.42 68 MET A N 1
ATOM 501 C CA . MET A 1 68 ? 13.849 56.161 31.344 1.00 14.92 68 MET A CA 1
ATOM 502 C C . MET A 1 68 ? 12.971 56.079 32.585 1.00 14.25 68 MET A C 1
ATOM 503 O O . MET A 1 68 ? 11.803 55.711 32.492 1.00 13.96 68 MET A O 1
ATOM 508 N N . VAL A 1 69 ? 13.529 56.404 33.750 1.00 14.44 69 VAL A N 1
ATOM 509 C CA . VAL A 1 69 ? 12.740 56.342 34.978 1.00 14.72 69 VAL A CA 1
ATOM 510 C C . VAL A 1 69 ? 11.551 57.295 34.919 1.00 14.03 69 VAL A C 1
ATOM 511 O O . VAL A 1 69 ? 10.431 56.897 35.213 1.00 13.90 69 VAL A O 1
ATOM 515 N N . THR A 1 70 ? 11.788 58.536 34.493 1.00 13.99 70 THR A N 1
ATOM 516 C CA . THR A 1 70 ? 10.715 59.522 34.389 1.00 13.68 70 THR A CA 1
ATOM 517 C C . THR A 1 70 ? 9.591 59.030 33.477 1.00 12.80 70 THR A C 1
ATOM 518 O O . THR A 1 70 ? 8.414 59.122 33.828 1.00 12.70 70 THR A O 1
ATOM 522 N N . GLY A 1 71 ? 9.951 58.506 32.304 1.00 12.60 71 GLY A N 1
ATOM 523 C CA . GLY A 1 71 ? 8.950 58.057 31.338 1.00 12.06 71 GLY A CA 1
ATOM 524 C C . GLY A 1 71 ? 8.164 56.870 31.852 1.00 11.56 71 GLY A C 1
ATOM 525 O O . GLY A 1 71 ? 6.941 56.815 31.713 1.00 11.64 71 GLY A O 1
ATOM 526 N N . ALA A 1 72 ? 8.858 55.916 32.469 1.00 12.13 72 ALA A N 1
ATOM 527 C CA . ALA A 1 72 ? 8.184 54.744 33.013 1.00 12.10 72 ALA A CA 1
ATOM 528 C C . ALA A 1 72 ? 7.242 55.125 34.155 1.00 11.98 72 ALA A C 1
ATOM 529 O O . ALA A 1 72 ? 6.118 54.634 34.223 1.00 12.03 72 ALA A O 1
ATOM 531 N N . VAL A 1 73 ? 7.690 56.007 35.046 1.00 12.10 73 VAL A N 1
ATOM 532 C CA . VAL A 1 73 ? 6.841 56.447 36.152 1.00 12.16 73 VAL A CA 1
ATOM 533 C C . VAL A 1 73 ? 5.634 57.228 35.641 1.00 11.78 73 VAL A C 1
ATOM 534 O O . VAL A 1 73 ? 4.512 56.987 36.075 1.00 12.26 73 VAL A O 1
ATOM 538 N N . ALA A 1 74 ? 5.857 58.146 34.704 1.00 11.71 74 ALA A N 1
ATOM 539 C CA . ALA A 1 74 ? 4.771 58.976 34.186 1.00 11.88 74 ALA A CA 1
ATOM 540 C C . ALA A 1 74 ? 3.711 58.115 33.508 1.00 11.51 74 ALA A C 1
ATOM 541 O O . ALA A 1 74 ? 2.506 58.280 33.739 1.00 11.80 74 ALA A O 1
ATOM 543 N N . LEU A 1 75 ? 4.157 57.186 32.664 1.00 11.50 75 LEU A N 1
ATOM 544 C CA . LEU A 1 75 ? 3.227 56.297 31.979 1.00 12.02 75 LEU A CA 1
ATOM 545 C C . LEU A 1 75 ? 2.561 55.325 32.943 1.00 11.75 75 LEU A C 1
ATOM 546 O O . LEU A 1 75 ? 1.386 55.011 32.776 1.00 11.92 75 LEU A O 1
ATOM 551 N N . ALA A 1 76 ? 3.285 54.863 33.963 1.00 11.95 76 ALA A N 1
ATOM 552 C CA . ALA A 1 76 ? 2.681 53.996 34.975 1.00 12.46 76 ALA A CA 1
ATOM 553 C C . ALA A 1 76 ? 1.609 54.726 35.772 1.00 12.56 76 ALA A C 1
ATOM 554 O O . ALA A 1 76 ? 0.554 54.156 36.054 1.00 12.55 76 ALA A O 1
ATOM 556 N N . GLU A 1 77 ? 1.867 55.979 36.142 1.00 12.88 77 GLU A N 1
ATOM 557 C CA . GLU A 1 77 ? 0.867 56.748 36.885 1.00 13.63 77 GLU A CA 1
ATOM 558 C C . GLU A 1 77 ? -0.397 56.980 36.055 1.00 13.48 77 GLU A C 1
ATOM 559 O O . GLU A 1 77 ? -1.518 56.840 36.552 1.00 14.00 77 GLU A O 1
ATOM 565 N N . PHE A 1 78 ? -0.211 57.304 34.778 1.00 12.68 78 PHE A N 1
ATOM 566 C CA . PHE A 1 78 ? -1.319 57.399 33.847 1.00 12.40 78 PHE A CA 1
ATOM 567 C C . PHE A 1 78 ? -2.115 56.088 33.841 1.00 12.07 78 PHE A C 1
ATOM 568 O O . PHE A 1 78 ? -3.340 56.091 33.971 1.00 12.13 78 PHE A O 1
ATOM 576 N N . THR A 1 79 ? -1.404 54.972 33.693 1.00 11.96 79 THR A N 1
ATOM 577 C CA . THR A 1 79 ? -2.034 53.655 33.575 1.00 12.40 79 THR A CA 1
ATOM 578 C C . THR A 1 79 ? -2.810 53.270 34.835 1.00 12.68 79 THR A C 1
ATOM 579 O O . THR A 1 79 ? -3.876 52.657 34.742 1.00 12.76 79 THR A O 1
ATOM 583 N N . HIS A 1 80 ? -2.287 53.644 36.002 1.00 12.74 80 HIS A N 1
ATOM 584 C CA . HIS A 1 80 ? -2.986 53.363 37.258 1.00 13.26 80 HIS A CA 1
ATOM 585 C C . HIS A 1 80 ? -4.366 54.010 37.280 1.00 13.60 80 HIS A C 1
ATOM 586 O O . HIS A 1 80 ? -5.329 53.395 37.725 1.00 15.09 80 HIS A O 1
ATOM 593 N N . VAL A 1 81 ? -4.471 55.235 36.770 1.00 13.27 81 VAL A N 1
ATOM 594 C CA . VAL A 1 81 ? -5.750 55.940 36.760 1.00 13.49 81 VAL A CA 1
ATOM 595 C C . VAL A 1 81 ? -6.703 55.265 35.772 1.00 13.35 81 VAL A C 1
ATOM 596 O O . VAL A 1 81 ? -7.861 55.007 36.095 1.00 14.07 81 VAL A O 1
ATOM 600 N N . ILE A 1 82 ? -6.212 54.970 34.571 1.00 12.77 82 ILE A N 1
ATOM 601 C CA . ILE A 1 82 ? -7.043 54.359 33.532 1.00 12.93 82 ILE A CA 1
ATOM 602 C C . ILE A 1 82 ? -7.532 52.955 33.921 1.00 12.83 82 ILE A C 1
ATOM 603 O O . ILE A 1 82 ? -8.722 52.641 33.795 1.00 12.86 82 ILE A O 1
ATOM 608 N N . ALA A 1 83 ? -6.615 52.116 34.401 1.00 12.71 83 ALA A N 1
ATOM 609 C CA . ALA A 1 83 ? -6.932 50.705 34.634 1.00 12.92 83 ALA A CA 1
ATOM 610 C C . ALA A 1 83 ? -8.000 50.516 35.706 1.00 13.61 83 ALA A C 1
ATOM 611 O O . ALA A 1 83 ? -8.735 49.528 35.689 1.00 13.96 83 ALA A O 1
ATOM 613 N N . ALA A 1 84 ? -8.104 51.485 36.613 1.00 13.50 84 ALA A N 1
ATOM 614 C CA . ALA A 1 84 ? -9.124 51.446 37.663 1.00 14.69 84 ALA A CA 1
ATOM 615 C C . ALA A 1 84 ? -10.541 51.465 37.088 1.00 15.09 84 ALA A C 1
ATOM 616 O O . ALA A 1 84 ? -11.495 51.066 37.763 1.00 16.02 84 ALA A O 1
ATOM 618 N N . LYS A 1 85 ? -10.676 51.916 35.838 1.00 14.93 85 LYS A N 1
ATOM 619 C CA . LYS A 1 85 ? -11.988 52.054 35.199 1.00 15.94 85 LYS A CA 1
ATOM 620 C C . LYS A 1 85 ? -12.383 50.854 34.334 1.00 16.19 85 LYS A C 1
ATOM 621 O O . LYS A 1 85 ? -13.437 50.869 33.690 1.00 17.98 85 LYS A O 1
ATOM 627 N N . TYR A 1 86 ? -11.549 49.819 34.333 1.00 15.30 86 TYR A N 1
ATOM 628 C CA . TYR A 1 86 ? -11.829 48.608 33.564 1.00 15.08 86 TYR A CA 1
ATOM 629 C C . TYR A 1 86 ? -11.983 47.386 34.465 1.00 15.41 86 TYR A C 1
ATOM 630 O O . TYR A 1 86 ? -11.260 47.269 35.460 1.00 16.09 86 TYR A O 1
ATOM 639 N N A PRO A 1 87 ? -12.905 46.471 34.131 0.50 15.99 87 PRO A N 1
ATOM 640 N N B PRO A 1 87 ? -12.907 46.467 34.097 0.50 15.54 87 PRO A N 1
ATOM 641 C CA A PRO A 1 87 ? -13.101 45.350 35.053 0.50 16.44 87 PRO A CA 1
ATOM 642 C CA B PRO A 1 87 ? -13.214 45.222 34.813 0.50 15.73 87 PRO A CA 1
ATOM 643 C C A PRO A 1 87 ? -11.953 44.331 35.111 0.50 16.10 87 PRO A C 1
ATOM 644 C C B PRO A 1 87 ? -12.314 44.039 34.419 0.50 15.12 87 PRO A C 1
ATOM 645 O O A PRO A 1 87 ? -11.877 43.586 36.079 0.50 17.16 87 PRO A O 1
ATOM 646 O O B PRO A 1 87 ? -12.757 42.886 34.382 0.50 15.08 87 PRO A O 1
ATOM 653 N N . VAL A 1 88 ? -11.059 44.340 34.123 1.00 14.69 88 VAL A N 1
ATOM 654 C CA . VAL A 1 88 ? -10.014 43.318 33.961 1.00 14.46 88 VAL A CA 1
ATOM 655 C C . VAL A 1 88 ? -8.766 43.741 34.718 1.00 13.90 88 VAL A C 1
ATOM 656 O O . VAL A 1 88 ? -8.640 44.909 35.093 1.00 14.22 88 VAL A O 1
ATOM 660 N N . ASN A 1 89 ? -7.855 42.799 34.947 1.00 13.28 89 ASN A N 1
ATOM 661 C CA . ASN A 1 89 ? -6.615 43.085 35.662 1.00 13.04 89 ASN A CA 1
ATOM 662 C C . ASN A 1 89 ? -5.499 43.388 34.695 1.00 13.04 89 ASN A C 1
ATOM 663 O O . ASN A 1 89 ? -5.272 42.639 33.743 1.00 13.61 89 ASN A O 1
ATOM 668 N N . VAL A 1 90 ? -4.806 44.491 34.952 1.00 12.79 90 VAL A N 1
ATOM 669 C CA . VAL A 1 90 ? -3.757 44.988 34.078 1.00 13.13 90 VAL A CA 1
ATOM 670 C C . VAL A 1 90 ? -2.467 45.050 34.888 1.00 12.60 90 VAL A C 1
ATOM 671 O O . VAL A 1 90 ? -2.389 45.787 35.864 1.00 12.76 90 VAL A O 1
ATOM 675 N N . ALA A 1 91 ? -1.468 44.263 34.498 1.00 12.53 91 ALA A N 1
ATOM 676 C CA . ALA A 1 91 ? -0.168 44.298 35.153 1.00 12.66 91 ALA A CA 1
ATOM 677 C C . ALA A 1 91 ? 0.798 45.173 34.362 1.00 12.10 91 ALA A C 1
ATOM 678 O O . ALA A 1 91 ? 0.773 45.174 33.129 1.00 12.83 91 ALA A O 1
ATOM 680 N N . LEU A 1 92 ? 1.644 45.900 35.086 1.00 11.91 92 LEU A N 1
ATOM 681 C CA . LEU A 1 92 ? 2.676 46.755 34.504 1.00 11.74 92 LEU A CA 1
ATOM 682 C C . LEU A 1 92 ? 4.063 46.123 34.626 1.00 11.51 92 LEU A C 1
ATOM 683 O O . LEU A 1 92 ? 4.447 45.632 35.694 1.00 11.98 92 LEU A O 1
ATOM 688 N N . HIS A 1 93 ? 4.810 46.165 33.527 1.00 11.57 93 HIS A N 1
ATOM 689 C CA . HIS A 1 93 ? 6.084 45.458 33.402 1.00 11.29 93 HIS A CA 1
ATOM 690 C C . HIS A 1 93 ? 7.091 46.355 32.686 1.00 11.28 93 HIS A C 1
ATOM 691 O O . HIS A 1 93 ? 6.707 47.187 31.865 1.00 11.84 93 HIS A O 1
ATOM 698 N N . THR A 1 94 ? 8.373 46.207 33.005 1.00 11.39 94 THR A N 1
ATOM 699 C CA . THR A 1 94 ? 9.423 46.824 32.190 1.00 11.93 94 THR A CA 1
ATOM 700 C C . THR A 1 94 ? 10.180 45.754 31.413 1.00 12.36 94 THR A C 1
ATOM 701 O O . THR A 1 94 ? 10.457 44.670 31.930 1.00 12.87 94 THR A O 1
ATOM 705 N N . ASP A 1 95 ? 10.507 46.082 30.167 1.00 12.93 95 ASP A N 1
ATOM 706 C CA . ASP A 1 95 ? 11.122 45.152 29.225 1.00 13.55 95 ASP A CA 1
ATOM 707 C C . ASP A 1 95 ? 12.663 45.267 29.263 1.00 14.49 95 ASP A C 1
ATOM 708 O O . ASP A 1 95 ? 13.217 46.030 30.068 1.00 15.66 95 ASP A O 1
ATOM 713 N N . HIS A 1 96 ? 13.339 44.501 28.401 1.00 14.67 96 HIS A N 1
ATOM 714 C CA . HIS A 1 96 ? 14.814 44.361 28.359 1.00 15.11 96 HIS A CA 1
ATOM 715 C C . HIS A 1 96 ? 15.632 45.451 29.049 1.00 15.26 96 HIS A C 1
ATOM 716 O O . HIS A 1 96 ? 15.730 46.572 28.554 1.00 15.95 96 HIS A O 1
ATOM 723 N N . CYS A 1 97 ? 16.267 45.106 30.162 1.00 15.19 97 CYS A N 1
ATOM 724 C CA . CYS A 1 97 ? 17.206 46.019 30.799 1.00 15.07 97 CYS A CA 1
ATOM 725 C C . CYS A 1 97 ? 18.551 45.333 30.946 1.00 15.79 97 CYS A C 1
ATOM 726 O O . CYS A 1 97 ? 18.687 44.428 31.771 1.00 15.86 97 CYS A O 1
ATOM 729 N N . PRO A 1 98 ? 19.556 45.753 30.152 1.00 16.11 98 PRO A N 1
ATOM 730 C CA . PRO A 1 98 ? 20.886 45.154 30.232 1.00 17.11 98 PRO A CA 1
ATOM 731 C C . PRO A 1 98 ? 21.694 45.686 31.417 1.00 17.40 98 PRO A C 1
ATOM 732 O O . PRO A 1 98 ? 21.257 46.602 32.108 1.00 16.73 98 PRO A O 1
ATOM 736 N N . LYS A 1 99 ? 22.871 45.112 31.633 1.00 18.31 99 LYS A N 1
ATOM 737 C CA . LYS A 1 99 ? 23.682 45.431 32.802 1.00 19.56 99 LYS A CA 1
ATOM 738 C C . LYS A 1 99 ? 23.947 46.927 32.976 1.00 20.29 99 LYS A C 1
ATOM 739 O O . LYS A 1 99 ? 23.841 47.453 34.088 1.00 20.53 99 LYS A O 1
ATOM 745 N N . ASP A 1 100 ? 24.275 47.613 31.883 1.00 21.16 100 ASP A N 1
ATOM 746 C CA . ASP A 1 100 ? 24.663 49.024 31.982 1.00 22.14 100 ASP A CA 1
ATOM 747 C C . ASP A 1 100 ? 23.491 49.987 32.166 1.00 20.83 100 ASP A C 1
ATOM 748 O O . ASP A 1 100 ? 23.698 51.189 32.337 1.00 21.51 100 ASP A O 1
ATOM 753 N N . LYS A 1 101 ? 22.269 49.458 32.139 1.00 19.31 101 LYS A N 1
ATOM 754 C CA . LYS A 1 101 ? 21.085 50.276 32.374 1.00 18.70 101 LYS A CA 1
ATOM 755 C C . LYS A 1 101 ? 20.375 49.951 33.692 1.00 17.83 101 LYS A C 1
ATOM 756 O O . LYS A 1 101 ? 19.425 50.631 34.065 1.00 17.49 101 LYS A O 1
ATOM 762 N N . LEU A 1 102 ? 20.842 48.933 34.413 1.00 18.18 102 LEU A N 1
ATOM 763 C CA . LEU A 1 102 ? 20.214 48.582 35.692 1.00 18.26 102 LEU A CA 1
ATOM 764 C C . LEU A 1 102 ? 20.164 49.760 36.664 1.00 18.31 102 LEU A C 1
ATOM 765 O O . LEU A 1 102 ? 19.135 49.998 37.298 1.00 18.22 102 LEU A O 1
ATOM 770 N N . ASP A 1 103 ? 21.262 50.509 36.753 1.00 19.40 103 ASP A N 1
ATOM 771 C CA . ASP A 1 103 ? 21.346 51.625 37.694 1.00 20.24 103 ASP A CA 1
ATOM 772 C C . ASP A 1 103 ? 20.468 52.812 37.308 1.00 19.64 103 ASP A C 1
ATOM 773 O O . ASP A 1 103 ? 20.194 53.681 38.141 1.00 20.39 103 ASP A O 1
ATOM 778 N N . SER A 1 104 ? 20.018 52.852 36.057 1.00 18.91 104 SER A N 1
ATOM 779 C CA . SER A 1 104 ? 19.209 53.970 35.586 1.00 18.92 104 SER A CA 1
ATOM 780 C C . SER A 1 104 ? 17.819 53.556 35.118 1.00 17.57 104 SER A C 1
ATOM 781 O O . SER A 1 104 ? 17.094 54.359 34.538 1.00 17.77 104 SER A O 1
ATOM 784 N N . TYR A 1 105 ? 17.433 52.309 35.384 1.00 16.91 105 TYR A N 1
ATOM 785 C CA . TYR A 1 105 ? 16.081 51.868 35.045 1.00 15.75 105 TYR A CA 1
ATOM 786 C C . TYR A 1 105 ? 15.517 50.963 36.124 1.00 15.63 105 TYR A C 1
ATOM 787 O O . TYR A 1 105 ? 14.779 51.426 36.977 1.00 15.65 105 TYR A O 1
ATOM 796 N N . VAL A 1 106 ? 15.883 49.688 36.105 1.00 15.63 106 VAL A N 1
ATOM 797 C CA . VAL A 1 106 ? 15.281 48.721 37.026 1.00 15.75 106 VAL A CA 1
ATOM 798 C C . VAL A 1 106 ? 15.555 48.997 38.508 1.00 16.24 106 VAL A C 1
ATOM 799 O O . VAL A 1 106 ? 14.643 48.950 39.307 1.00 16.10 106 VAL A O 1
ATOM 803 N N A ARG A 1 107 ? 16.797 49.294 38.868 0.50 16.76 107 ARG A N 1
ATOM 804 N N B ARG A 1 107 ? 16.798 49.303 38.861 0.50 16.72 107 ARG A N 1
ATOM 805 C CA A ARG A 1 107 ? 17.099 49.538 40.282 0.50 17.55 107 ARG A CA 1
ATOM 806 C CA B ARG A 1 107 ? 17.119 49.536 40.271 0.50 17.50 107 ARG A CA 1
ATOM 807 C C A ARG A 1 107 ? 16.325 50.735 40.860 0.50 17.46 107 ARG A C 1
ATOM 808 C C B ARG A 1 107 ? 16.379 50.743 40.882 0.50 17.51 107 ARG A C 1
ATOM 809 O O A ARG A 1 107 ? 15.647 50.584 41.878 0.50 17.50 107 ARG A O 1
ATOM 810 O O B ARG A 1 107 ? 15.794 50.612 41.959 0.50 17.77 107 ARG A O 1
ATOM 825 N N . PRO A 1 108 ? 16.394 51.918 40.209 1.00 17.15 108 PRO A N 1
ATOM 826 C CA . PRO A 1 108 ? 15.574 53.034 40.733 1.00 16.90 108 PRO A CA 1
ATOM 827 C C . PRO A 1 108 ? 14.071 52.763 40.775 1.00 16.18 108 PRO A C 1
ATOM 828 O O . PRO A 1 108 ? 13.395 53.207 41.703 1.00 16.25 108 PRO A O 1
ATOM 832 N N . LEU A 1 109 ? 13.554 52.032 39.791 1.00 15.27 109 LEU A N 1
ATOM 833 C CA . LEU A 1 109 ? 12.142 51.663 39.822 1.00 14.90 109 LEU A CA 1
ATOM 834 C C . LEU A 1 109 ? 11.830 50.696 40.964 1.00 15.42 109 LEU A C 1
ATOM 835 O O . LEU A 1 109 ? 10.805 50.833 41.625 1.00 15.71 109 LEU A O 1
ATOM 840 N N . LEU A 1 110 ? 12.713 49.729 41.197 1.00 15.79 110 LEU A N 1
ATOM 841 C CA . LEU A 1 110 ? 12.569 48.833 42.346 1.00 16.71 110 LEU A CA 1
ATOM 842 C C . LEU A 1 110 ? 12.534 49.635 43.645 1.00 17.43 110 LEU A C 1
ATOM 843 O O . LEU A 1 110 ? 11.730 49.346 44.531 1.00 18.08 110 LEU A O 1
ATOM 848 N N . ALA A 1 111 ? 13.401 50.643 43.752 1.00 17.42 111 ALA A N 1
ATOM 849 C CA . ALA A 1 111 ? 13.470 51.469 44.956 1.00 17.99 111 ALA A CA 1
ATOM 850 C C . ALA A 1 111 ? 12.180 52.259 45.186 1.00 17.50 111 ALA A C 1
ATOM 851 O O . ALA A 1 111 ? 11.728 52.396 46.327 1.00 18.29 111 ALA A O 1
ATOM 853 N N . ILE A 1 112 ? 11.585 52.769 44.111 1.00 16.58 112 ILE A N 1
ATOM 854 C CA . ILE A 1 112 ? 10.300 53.459 44.208 1.00 16.70 112 ILE A CA 1
ATOM 855 C C . ILE A 1 112 ? 9.232 52.520 44.772 1.00 16.75 112 ILE A C 1
ATOM 856 O O . ILE A 1 112 ? 8.478 52.896 45.674 1.00 17.43 112 ILE A O 1
ATOM 861 N N . SER A 1 113 ? 9.184 51.296 44.250 1.00 15.96 113 SER A N 1
ATOM 862 C CA . SER A 1 113 ? 8.212 50.315 44.715 1.00 15.80 113 SER A CA 1
ATOM 863 C C . SER A 1 113 ? 8.481 49.835 46.137 1.00 16.86 113 SER A C 1
ATOM 864 O O . SER A 1 113 ? 7.541 49.627 46.911 1.00 17.57 113 SER A O 1
ATOM 867 N N . ALA A 1 114 ? 9.753 49.668 46.488 1.00 17.49 114 ALA A N 1
ATOM 868 C CA . ALA A 1 114 ? 10.110 49.301 47.856 1.00 19.02 114 ALA A CA 1
ATOM 869 C C . ALA A 1 114 ? 9.623 50.355 48.855 1.00 19.79 114 ALA A C 1
ATOM 870 O O . ALA A 1 114 ? 9.159 50.004 49.940 1.00 20.46 114 ALA A O 1
ATOM 872 N N . GLN A 1 115 ? 9.713 51.632 48.483 1.00 20.36 115 GLN A N 1
ATOM 873 C CA . GLN A 1 115 ? 9.226 52.719 49.342 1.00 21.46 115 GLN A CA 1
ATOM 874 C C . GLN A 1 115 ? 7.704 52.654 49.509 1.00 20.97 115 GLN A C 1
ATOM 875 O O . GLN A 1 115 ? 7.192 52.840 50.612 1.00 22.01 115 GLN A O 1
ATOM 881 N N . ARG A 1 116 ? 6.992 52.345 48.431 1.00 23.25 116 ARG A N 1
ATOM 882 C CA . ARG A 1 116 ? 5.547 52.212 48.473 1.00 23.01 116 ARG A CA 1
ATOM 883 C C . ARG A 1 116 ? 5.118 51.068 49.394 1.00 23.65 116 ARG A C 1
ATOM 884 O O . ARG A 1 116 ? 4.241 51.194 50.190 1.00 24.25 116 ARG A O 1
ATOM 892 N N . VAL A 1 117 ? 5.797 49.948 49.251 1.00 23.46 117 VAL A N 1
ATOM 893 C CA . VAL A 1 117 ? 5.518 48.765 50.020 1.00 24.93 117 VAL A CA 1
ATOM 894 C C . VAL A 1 117 ? 5.844 48.990 51.518 1.00 28.14 117 VAL A C 1
ATOM 895 O O . VAL A 1 117 ? 5.113 48.548 52.354 1.00 29.16 117 VAL A O 1
ATOM 899 N N . SER A 1 118 ? 6.905 49.721 51.790 1.00 29.03 118 SER A N 1
ATOM 900 C CA . SER A 1 118 ? 7.263 50.079 53.173 1.00 31.88 118 SER A CA 1
ATOM 901 C C . SER A 1 118 ? 6.188 50.897 53.873 1.00 32.93 118 SER A C 1
ATOM 902 O O . SER A 1 118 ? 6.098 50.876 55.082 1.00 34.91 118 SER A O 1
ATOM 905 N N . LYS A 1 119 ? 5.386 51.607 53.117 1.00 31.49 119 LYS A N 1
ATOM 906 C CA . LYS A 1 119 ? 4.283 52.383 53.639 1.00 32.49 119 LYS A CA 1
ATOM 907 C C . LYS A 1 119 ? 2.936 51.661 53.616 1.00 31.65 119 LYS A C 1
ATOM 908 O O . LYS A 1 119 ? 1.944 52.245 53.877 1.00 32.48 119 LYS A O 1
ATOM 914 N N . GLY A 1 120 ? 2.915 50.382 53.276 1.00 30.10 120 GLY A N 1
ATOM 915 C CA . GLY A 1 120 ? 1.706 49.556 53.312 1.00 29.47 120 GLY A CA 1
ATOM 916 C C . GLY A 1 120 ? 0.969 49.509 51.986 1.00 27.18 120 GLY A C 1
ATOM 917 O O . GLY A 1 120 ? -0.156 49.007 51.908 1.00 27.52 120 GLY A O 1
ATOM 918 N N . GLY A 1 121 ? 1.599 50.039 50.942 1.00 25.12 121 GLY A N 1
ATOM 919 C CA . GLY A 1 121 ? 1.010 50.037 49.611 1.00 22.77 121 GLY A CA 1
ATOM 920 C C . GLY A 1 121 ? 1.542 48.923 48.732 1.00 20.98 121 GLY A C 1
ATOM 921 O O . GLY A 1 121 ? 2.266 48.031 49.185 1.00 21.36 121 GLY A O 1
ATOM 922 N N . ASN A 1 122 ? 1.163 48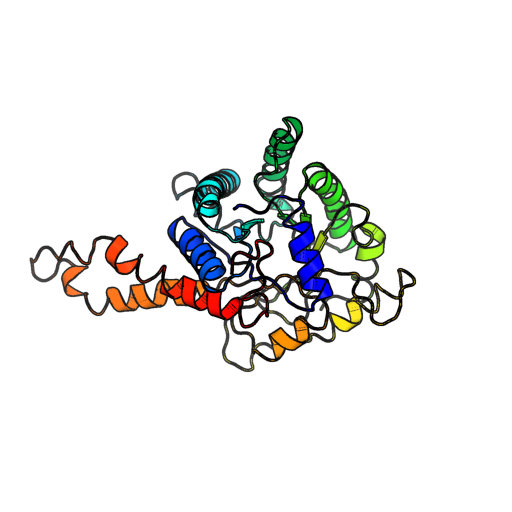.980 47.464 1.00 18.99 122 ASN A N 1
ATOM 923 C CA . ASN A 1 122 ? 1.619 48.015 46.480 1.00 17.45 122 ASN A CA 1
ATOM 924 C C . ASN A 1 122 ? 2.621 48.643 45.523 1.00 16.26 122 ASN A C 1
ATOM 925 O O . ASN A 1 122 ? 2.665 49.870 45.393 1.00 16.46 122 ASN A O 1
ATOM 930 N N . PRO A 1 123 ? 3.446 47.812 44.863 1.00 15.31 123 PRO A N 1
ATOM 931 C CA . PRO A 1 123 ? 4.463 48.335 43.954 1.00 14.93 123 PRO A CA 1
ATOM 932 C C . PRO A 1 123 ? 3.856 49.059 42.751 1.00 14.36 123 PRO A C 1
ATOM 933 O O . PRO A 1 123 ? 2.712 48.790 42.359 1.00 15.06 123 PRO A O 1
ATOM 937 N N . LEU A 1 124 ? 4.630 49.970 42.176 1.00 14.22 124 LEU A N 1
ATOM 938 C CA . LEU A 1 124 ? 4.209 50.718 40.996 1.00 14.00 124 LEU A CA 1
ATOM 939 C C . LEU A 1 124 ? 4.116 49.813 39.761 1.00 13.47 124 LEU A C 1
ATOM 940 O O . LEU A 1 124 ? 3.139 49.873 39.011 1.00 13.92 124 LEU A O 1
ATOM 945 N N . PHE A 1 125 ? 5.145 48.991 39.565 1.00 12.78 125 PHE A N 1
ATOM 946 C CA . PHE A 1 125 ? 5.179 47.944 38.549 1.00 12.54 125 PHE A CA 1
ATOM 947 C C . PHE A 1 125 ? 5.029 46.603 39.229 1.00 12.57 125 PHE A C 1
ATOM 948 O O . PHE A 1 125 ? 5.396 46.450 40.394 1.00 13.70 125 PHE A O 1
ATOM 956 N N . GLN A 1 126 ? 4.501 45.627 38.499 1.00 12.23 126 GLN A N 1
ATOM 957 C CA . GLN A 1 126 ? 4.312 44.302 39.079 1.00 12.46 126 GLN A CA 1
ATOM 958 C C . GLN A 1 126 ? 5.370 43.292 38.628 1.00 12.11 126 GLN A C 1
ATOM 959 O O . GLN A 1 126 ? 5.523 42.236 39.243 1.00 12.15 126 GLN A O 1
ATOM 965 N N . SER A 1 127 ? 6.103 43.628 37.564 1.00 12.01 127 SER A N 1
ATOM 966 C CA . SER A 1 127 ? 7.279 42.849 37.170 1.00 12.19 127 SER A CA 1
ATOM 967 C C . SER A 1 127 ? 8.310 43.742 36.477 1.00 11.74 127 SER A C 1
ATOM 968 O O . SER A 1 127 ? 7.969 44.795 35.922 1.00 12.11 127 SER A O 1
ATOM 971 N N . HIS A 1 128 ? 9.575 43.321 36.548 1.00 11.71 128 HIS A N 1
ATOM 972 C CA . HIS A 1 128 ? 10.688 43.993 35.859 1.00 12.19 128 HIS A CA 1
ATOM 973 C C . HIS A 1 128 ? 11.547 42.947 35.170 1.00 12.42 128 HIS A C 1
ATOM 974 O O . HIS A 1 128 ? 11.814 41.893 35.747 1.00 12.93 128 HIS A O 1
ATOM 981 N N . MET A 1 129 ? 12.015 43.260 33.962 1.00 12.86 129 MET A N 1
ATOM 982 C CA . MET A 1 129 ? 12.948 42.376 33.280 1.00 13.01 129 MET A CA 1
ATOM 983 C C . MET A 1 129 ? 14.412 42.761 33.479 1.00 13.45 129 MET A C 1
ATOM 984 O O . MET A 1 129 ? 14.820 43.896 33.213 1.00 14.53 129 MET A O 1
ATOM 989 N N . TRP A 1 130 ? 15.186 41.789 33.941 1.00 13.43 130 TRP A N 1
ATOM 990 C CA . TRP A 1 130 ? 16.637 41.843 33.908 1.00 13.80 130 TRP A CA 1
ATOM 991 C C . TRP A 1 130 ? 17.072 41.023 32.703 1.00 13.99 130 TRP A C 1
ATOM 992 O O . TRP A 1 130 ? 16.830 39.825 32.658 1.00 14.71 130 TRP A O 1
ATOM 1003 N N . ASP A 1 131 ? 17.663 41.675 31.704 1.00 14.47 131 ASP A N 1
ATOM 1004 C CA . ASP A 1 131 ? 18.161 40.958 30.533 1.00 15.05 131 ASP A CA 1
ATOM 1005 C C . ASP A 1 131 ? 19.673 40.856 30.600 1.00 15.62 131 ASP A C 1
ATOM 1006 O O . ASP A 1 131 ? 20.377 41.774 30.165 1.00 16.54 131 ASP A O 1
ATOM 1011 N N . GLY A 1 132 ? 20.157 39.740 31.137 1.00 15.65 132 GLY A N 1
ATOM 1012 C CA . GLY A 1 132 ? 21.592 39.497 31.251 1.00 16.45 132 GLY A CA 1
ATOM 1013 C C . GLY A 1 132 ? 22.132 38.568 30.191 1.00 17.49 132 GLY A C 1
ATOM 1014 O O . GLY A 1 132 ? 23.214 38.012 30.350 1.00 17.72 132 GLY A O 1
ATOM 1015 N N . SER A 1 133 ? 21.398 38.419 29.091 1.00 17.95 133 SER A N 1
ATOM 1016 C CA . SER A 1 133 ? 21.757 37.446 28.063 1.00 19.33 133 SER A CA 1
ATOM 1017 C C . SER A 1 133 ? 23.092 37.752 27.372 1.00 20.56 133 SER A C 1
ATOM 1018 O O . SER A 1 133 ? 23.704 36.857 26.787 1.00 21.70 133 SER A O 1
ATOM 1021 N N . ALA A 1 134 ? 23.535 39.009 27.449 1.00 20.57 134 ALA A N 1
ATOM 1022 C CA . ALA A 1 134 ? 24.809 39.423 26.845 1.00 22.17 134 ALA A CA 1
ATOM 1023 C C . ALA A 1 134 ? 26.032 39.171 27.729 1.00 22.35 134 ALA A C 1
ATOM 1024 O O . ALA A 1 134 ? 27.162 39.352 27.276 1.00 24.10 134 ALA A O 1
ATOM 1026 N N . VAL A 1 135 ? 25.815 38.757 28.976 1.00 20.94 135 VAL A N 1
ATOM 1027 C CA . VAL A 1 135 ? 26.926 38.418 29.872 1.00 21.22 135 VAL A CA 1
ATOM 1028 C C . VAL A 1 135 ? 26.943 36.904 30.129 1.00 20.85 135 VAL A C 1
ATOM 1029 O O . VAL A 1 135 ? 25.951 36.222 29.859 1.00 20.47 135 VAL A O 1
ATOM 1033 N N . PRO A 1 136 ? 28.078 36.360 30.609 1.00 21.18 136 PRO A N 1
ATOM 1034 C CA . PRO A 1 136 ? 28.104 34.923 30.873 1.00 21.20 136 PRO A CA 1
ATOM 1035 C C . PRO A 1 136 ? 27.018 34.473 31.852 1.00 19.81 136 PRO A C 1
ATOM 1036 O O . PRO A 1 136 ? 26.631 35.232 32.744 1.00 18.41 136 PRO A O 1
ATOM 1040 N N . ILE A 1 137 ? 26.559 33.235 31.684 1.00 20.33 137 ILE A N 1
ATOM 1041 C CA . ILE A 1 137 ? 25.428 32.706 32.458 1.00 20.01 137 ILE A CA 1
ATOM 1042 C C . ILE A 1 137 ? 25.591 32.836 33.981 1.00 19.13 137 ILE A C 1
ATOM 1043 O O . ILE A 1 137 ? 24.639 33.186 34.677 1.00 17.85 137 ILE A O 1
ATOM 1048 N N . ASP A 1 138 ? 26.792 32.589 34.496 1.00 19.89 138 ASP A N 1
ATOM 1049 C CA . ASP A 1 138 ? 27.005 32.698 35.938 1.00 20.22 138 ASP A CA 1
ATOM 1050 C C . ASP A 1 138 ? 26.840 34.124 36.455 1.00 19.46 138 ASP A C 1
ATOM 1051 O O . ASP A 1 138 ? 26.246 34.337 37.511 1.00 19.37 138 ASP A O 1
ATOM 1056 N N . GLU A 1 139 ? 27.331 35.105 35.696 1.00 19.31 139 GLU A N 1
ATOM 1057 C CA . GLU A 1 139 ? 27.160 36.507 36.063 1.00 18.98 139 GLU A CA 1
ATOM 1058 C C . GLU A 1 139 ? 25.692 36.912 35.946 1.00 17.35 139 GLU A C 1
ATOM 1059 O O . GLU A 1 139 ? 25.160 37.610 36.807 1.00 16.84 139 GLU A O 1
ATOM 1065 N N . ASN A 1 140 ? 25.049 36.484 34.862 1.00 16.82 140 ASN A N 1
ATOM 1066 C CA . ASN A 1 140 ? 23.623 36.712 34.649 1.00 15.74 140 ASN A CA 1
ATOM 1067 C C . ASN A 1 140 ? 22.829 36.252 35.878 1.00 15.11 140 ASN A C 1
ATOM 1068 O O . ASN A 1 140 ? 22.044 37.014 36.452 1.00 14.38 140 ASN A O 1
ATOM 1073 N N . LEU A 1 141 ? 23.068 35.018 36.307 1.00 15.42 141 LEU A N 1
ATOM 1074 C CA . LEU A 1 141 ? 22.303 34.447 37.411 1.00 15.60 141 LEU A CA 1
ATOM 1075 C C . LEU A 1 141 ? 22.701 34.986 38.782 1.00 15.81 141 LEU A C 1
ATOM 1076 O O . LEU A 1 141 ? 21.893 34.961 39.710 1.00 15.66 141 LEU A O 1
ATOM 1081 N N . ALA A 1 142 ? 23.935 35.477 38.912 1.00 16.40 142 ALA A N 1
ATOM 1082 C CA . ALA A 1 142 ? 24.366 36.147 40.138 1.00 17.01 142 ALA A CA 1
ATOM 1083 C C . ALA A 1 142 ? 23.587 37.449 40.323 1.00 16.55 142 ALA A C 1
ATOM 1084 O O . ALA A 1 142 ? 23.035 37.720 41.396 1.00 16.88 142 ALA A O 1
ATOM 1086 N N . ILE A 1 143 ? 23.533 38.252 39.265 1.00 15.78 143 ILE A N 1
ATOM 1087 C CA . ILE A 1 143 ? 22.750 39.477 39.289 1.00 16.03 143 ILE A CA 1
ATOM 1088 C C . ILE A 1 143 ? 21.267 39.138 39.483 1.00 15.34 143 ILE A C 1
ATOM 1089 O O . ILE A 1 143 ? 20.574 39.798 40.264 1.00 15.57 143 ILE A O 1
ATOM 1094 N N . ALA A 1 144 ? 20.794 38.095 38.803 1.00 14.73 144 ALA A N 1
ATOM 1095 C CA . ALA A 1 144 ? 19.390 37.688 38.910 1.00 14.13 144 ALA A CA 1
ATOM 1096 C C . ALA A 1 144 ? 19.019 37.317 40.343 1.00 14.43 144 ALA A C 1
ATOM 1097 O O . ALA A 1 144 ? 17.946 37.682 40.814 1.00 14.95 144 ALA A O 1
ATOM 1099 N N . GLN A 1 145 ? 19.896 36.598 41.033 1.00 15.02 145 GLN A N 1
ATOM 1100 C CA . GLN A 1 145 ? 19.593 36.175 42.381 1.00 16.14 145 GLN A CA 1
ATOM 1101 C C . GLN A 1 145 ? 19.412 37.366 43.321 1.00 16.40 145 GLN A C 1
ATOM 1102 O O . GLN A 1 145 ? 18.482 37.382 44.131 1.00 16.56 145 GLN A O 1
ATOM 1108 N N . GLU A 1 146 ? 20.296 38.358 43.225 1.00 17.23 146 GLU A N 1
ATOM 1109 C CA . GLU A 1 146 ? 20.166 39.531 44.086 1.00 18.54 146 GLU A CA 1
ATOM 1110 C C . GLU A 1 146 ? 18.966 40.387 43.701 1.00 17.36 146 GLU A C 1
ATOM 1111 O O . GLU A 1 146 ? 18.284 40.914 44.574 1.00 17.55 146 GLU A O 1
ATOM 1117 N N . LEU A 1 147 ? 18.689 40.503 42.404 1.00 16.27 147 LEU A N 1
ATOM 1118 C CA . LEU A 1 147 ? 17.501 41.237 41.975 1.00 15.87 147 LEU A CA 1
ATOM 1119 C C . LEU A 1 147 ? 16.217 40.530 42.386 1.00 15.92 147 LEU A C 1
ATOM 1120 O O . LEU A 1 147 ? 15.232 41.190 42.703 1.00 16.00 147 LEU A O 1
ATOM 1125 N N . LEU A 1 148 ? 16.223 39.197 42.377 1.00 15.92 148 LEU A N 1
ATOM 1126 C CA . LEU A 1 148 ? 15.040 38.436 42.777 1.00 15.93 148 LEU A CA 1
ATOM 1127 C C . LEU A 1 148 ? 14.700 38.679 44.240 1.00 16.59 148 LEU A C 1
ATOM 1128 O O . LEU A 1 148 ? 13.532 38.842 44.588 1.00 16.49 148 LEU A O 1
ATOM 1133 N N . LYS A 1 149 ? 15.722 38.720 45.087 1.00 17.38 149 LYS A N 1
ATOM 1134 C CA . LYS A 1 149 ? 15.513 39.015 46.496 1.00 18.97 149 LYS A CA 1
ATOM 1135 C C . LYS A 1 149 ? 14.880 40.398 46.669 1.00 18.79 149 LYS A C 1
ATOM 1136 O O . LYS A 1 149 ? 13.896 40.548 47.402 1.00 19.23 149 LYS A O 1
ATOM 1142 N N . ALA A 1 150 ? 15.428 41.396 45.971 1.00 18.00 150 ALA A N 1
ATOM 1143 C CA . ALA A 1 150 ? 14.927 42.770 46.054 1.00 18.19 150 ALA A CA 1
ATOM 1144 C C . ALA A 1 150 ? 13.517 42.875 45.488 1.00 17.11 150 ALA A C 1
ATOM 1145 O O . ALA A 1 150 ? 12.650 43.530 46.073 1.00 18.00 150 ALA A O 1
ATOM 1147 N N . ALA A 1 151 ? 13.285 42.221 44.354 1.00 15.60 151 ALA A N 1
ATOM 1148 C CA . ALA A 1 151 ? 11.975 42.247 43.715 1.00 15.07 151 ALA A CA 1
ATOM 1149 C C . ALA A 1 151 ? 10.920 41.584 44.592 1.00 15.49 151 ALA A C 1
ATOM 1150 O O . ALA A 1 151 ? 9.861 42.162 44.843 1.00 15.33 151 ALA A O 1
ATOM 1152 N N . ALA A 1 152 ? 11.206 40.377 45.069 1.00 15.77 152 ALA A N 1
ATOM 1153 C CA . ALA A 1 152 ? 10.247 39.655 45.903 1.00 16.81 152 ALA A CA 1
ATOM 1154 C C . ALA A 1 152 ? 9.882 40.458 47.156 1.00 17.79 152 ALA A C 1
ATOM 1155 O O . ALA A 1 152 ? 8.716 40.488 47.558 1.00 18.62 152 ALA A O 1
ATOM 1157 N N . ALA A 1 153 ? 10.871 41.135 47.741 1.00 18.02 153 ALA A N 1
ATOM 1158 C CA . ALA A 1 153 ? 10.651 41.976 48.921 1.00 19.14 153 ALA A CA 1
ATOM 1159 C C . ALA A 1 153 ? 9.744 43.178 48.625 1.00 18.46 153 ALA A C 1
ATOM 1160 O O . ALA A 1 153 ? 9.103 43.714 49.537 1.00 19.73 153 ALA A O 1
ATOM 1162 N N . ALA A 1 154 ? 9.713 43.605 47.361 1.00 16.60 154 ALA A N 1
ATOM 1163 C CA . ALA A 1 154 ? 8.852 44.704 46.914 1.00 16.10 154 ALA A CA 1
ATOM 1164 C C . ALA A 1 154 ? 7.571 44.202 46.247 1.00 15.33 154 ALA A C 1
ATOM 1165 O O . ALA A 1 154 ? 6.835 44.982 45.638 1.00 15.08 154 ALA A O 1
ATOM 1167 N N . LYS A 1 155 ? 7.309 42.900 46.385 1.00 15.53 155 LYS A N 1
ATOM 1168 C CA . LYS A 1 155 ? 6.118 42.244 45.812 1.00 15.15 155 LYS A CA 1
ATOM 1169 C C . LYS A 1 155 ? 6.099 42.306 44.279 1.00 14.10 155 LYS A C 1
ATOM 1170 O O . LYS A 1 155 ? 5.044 42.495 43.656 1.00 13.89 155 LYS A O 1
ATOM 1176 N N . ILE A 1 156 ? 7.284 42.123 43.696 1.00 13.77 156 ILE A N 1
ATOM 1177 C CA . ILE A 1 156 ? 7.504 42.230 42.253 1.00 13.32 156 ILE A CA 1
ATOM 1178 C C . ILE A 1 156 ? 8.077 40.926 41.702 1.00 13.40 156 ILE A C 1
ATOM 1179 O O . ILE A 1 156 ? 8.940 40.314 42.318 1.00 13.71 156 ILE A O 1
ATOM 1184 N N . ILE A 1 157 ? 7.582 40.509 40.542 1.00 13.10 157 ILE A N 1
ATOM 1185 C CA . ILE A 1 157 ? 8.092 39.337 39.835 1.00 13.62 157 ILE A CA 1
ATOM 1186 C C . ILE A 1 157 ? 9.250 39.744 38.908 1.00 13.24 157 ILE A C 1
ATOM 1187 O O . ILE A 1 157 ? 9.182 40.763 38.226 1.00 13.30 157 ILE A O 1
ATOM 1192 N N . LEU A 1 158 ? 10.324 38.959 38.909 1.00 13.65 158 LEU A N 1
ATOM 1193 C CA . LEU A 1 158 ? 11.464 39.239 38.038 1.00 13.43 158 LEU A CA 1
ATOM 1194 C C . LEU A 1 158 ? 11.398 38.390 36.778 1.00 13.53 158 LEU A C 1
ATOM 1195 O O . LEU A 1 158 ? 11.186 37.193 36.856 1.00 14.57 158 LEU A O 1
ATOM 1200 N N . GLU A 1 159 ? 11.590 39.015 35.619 1.00 12.93 159 GLU A N 1
ATOM 1201 C CA . GLU A 1 159 ? 11.801 38.270 34.379 1.00 13.21 159 GLU A CA 1
ATOM 1202 C C . GLU A 1 159 ? 13.298 38.282 34.073 1.00 13.18 159 GLU A C 1
ATOM 1203 O O . GLU A 1 159 ? 13.958 39.309 34.235 1.00 13.64 159 GLU A O 1
ATOM 1209 N N . ILE A 1 160 ? 13.825 37.132 33.656 1.00 13.79 160 ILE A N 1
ATOM 1210 C CA . ILE A 1 160 ? 15.228 37.018 33.258 1.00 14.20 160 ILE A CA 1
ATOM 1211 C C . ILE A 1 160 ? 15.298 36.435 31.849 1.00 14.34 160 ILE A C 1
ATOM 1212 O O . ILE A 1 160 ? 14.292 35.942 31.321 1.00 14.63 160 ILE A O 1
ATOM 1217 N N . GLU A 1 161 ? 16.474 36.502 31.229 1.00 14.79 161 GLU A N 1
ATOM 1218 C CA . GLU A 1 161 ? 16.647 35.984 29.873 1.00 15.83 161 GLU A CA 1
ATOM 1219 C C . GLU A 1 161 ? 17.928 35.191 29.765 1.00 16.95 161 GLU A C 1
ATOM 1220 O O . GLU A 1 161 ? 18.988 35.646 30.204 1.00 17.02 161 GLU A O 1
ATOM 1226 N N . ILE A 1 162 ? 17.813 34.007 29.171 1.00 18.78 162 ILE A N 1
ATOM 1227 C CA . ILE A 1 162 ? 18.968 33.173 28.863 1.00 21.22 162 ILE A CA 1
ATOM 1228 C C . ILE A 1 162 ? 18.951 32.896 27.357 1.00 22.99 162 ILE A C 1
ATOM 1229 O O . ILE A 1 162 ? 17.956 32.409 26.811 1.00 24.02 162 ILE A O 1
ATOM 1234 N N . GLY A 1 163 ? 20.038 33.271 26.684 1.00 23.88 163 GLY A N 1
ATOM 1235 C CA . GLY A 1 163 ? 20.102 33.257 25.228 1.00 25.42 163 GLY A CA 1
ATOM 1236 C C . GLY A 1 163 ? 19.655 34.597 24.674 1.00 25.32 163 GLY A C 1
ATOM 1237 O O . GLY A 1 163 ? 18.883 35.313 25.310 1.00 23.89 163 GLY A O 1
ATOM 1238 N N . VAL A 1 164 ? 20.134 34.931 23.482 1.00 26.88 164 VAL A N 1
ATOM 1239 C CA . VAL A 1 164 ? 19.796 36.199 22.845 1.00 27.48 164 VAL A CA 1
ATOM 1240 C C . VAL A 1 164 ? 18.722 35.974 21.784 1.00 28.76 164 VAL A C 1
ATOM 1241 O O . VAL A 1 164 ? 18.898 35.170 20.871 1.00 30.79 164 VAL A O 1
ATOM 1245 N N . VAL A 1 165 ? 17.603 36.683 21.920 1.00 28.16 165 VAL A N 1
ATOM 1246 C CA . VAL A 1 165 ? 16.538 36.636 20.919 1.00 29.76 165 VAL A CA 1
ATOM 1247 C C . VAL A 1 165 ? 17.045 37.285 19.629 1.00 32.33 165 VAL A C 1
ATOM 1248 O O . VAL A 1 165 ? 17.754 38.291 19.673 1.00 32.84 165 VAL A O 1
ATOM 1252 N N . GLY A 1 166 ? 16.698 36.694 18.491 1.00 34.59 166 GLY A N 1
ATOM 1253 C CA . GLY A 1 166 ? 17.096 37.231 17.189 1.00 37.42 166 GLY A CA 1
ATOM 1254 C C . GLY A 1 166 ? 16.547 38.625 16.932 1.00 37.79 166 GLY A C 1
ATOM 1255 O O . GLY A 1 166 ? 15.574 39.049 17.562 1.00 35.93 166 GLY A O 1
ATOM 1256 N N . GLY A 1 167 ? 17.175 39.335 15.998 1.00 40.19 167 GLY A N 1
ATOM 1257 C CA . GLY A 1 167 ? 16.762 40.688 15.641 1.00 41.27 167 GLY A CA 1
ATOM 1258 C C . GLY A 1 167 ? 16.969 40.970 14.169 1.00 44.85 167 GLY A C 1
ATOM 1259 O O . GLY A 1 167 ? 16.510 40.213 13.316 1.00 47.24 167 GLY A O 1
ATOM 1260 N N . TYR A 1 181 ? 20.533 28.579 20.938 1.00 47.26 181 TYR A N 1
ATOM 1261 C CA . TYR A 1 181 ? 19.361 28.247 21.742 1.00 41.68 181 T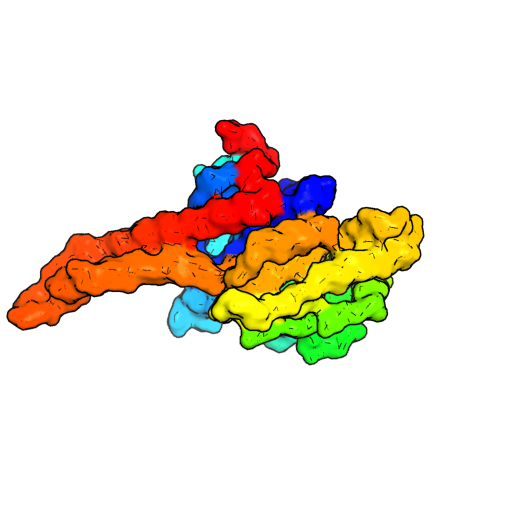YR A CA 1
ATOM 1262 C C . TYR A 1 181 ? 19.746 28.018 23.196 1.00 35.66 181 TYR A C 1
ATOM 1263 O O . TYR A 1 181 ? 20.889 27.658 23.493 1.00 35.60 181 TYR A O 1
ATOM 1272 N N . THR A 1 182 ? 18.789 28.216 24.101 1.00 31.66 182 THR A N 1
ATOM 1273 C CA . THR A 1 182 ? 19.009 27.949 25.522 1.00 27.05 182 THR A CA 1
ATOM 1274 C C . THR A 1 182 ? 19.374 26.477 25.737 1.00 25.68 182 THR A C 1
ATOM 1275 O O . THR A 1 182 ? 18.690 25.582 25.237 1.00 26.42 182 THR A O 1
ATOM 1279 N N . SER A 1 183 ? 20.453 26.249 26.484 1.00 25.56 183 SER A N 1
ATOM 1280 C CA . SER A 1 183 ? 21.017 24.909 26.676 1.00 26.39 183 SER A CA 1
ATOM 1281 C C . SER A 1 183 ? 20.460 24.209 27.919 1.00 24.25 183 SER A C 1
ATOM 1282 O O . SER A 1 183 ? 20.032 24.876 28.859 1.00 22.36 183 SER A O 1
ATOM 1285 N N . PRO A 1 184 ? 20.476 22.859 27.935 1.00 26.24 184 PRO A N 1
ATOM 1286 C CA . PRO A 1 184 ? 20.105 22.119 29.148 1.00 26.27 184 PRO A CA 1
ATOM 1287 C C . PRO A 1 184 ? 20.850 22.578 30.408 1.00 25.82 184 PRO A C 1
ATOM 1288 O O . PRO A 1 184 ? 20.229 22.698 31.467 1.00 24.54 184 PRO A O 1
ATOM 1292 N N . GLU A 1 185 ? 22.155 22.844 30.291 1.00 28.21 185 GLU A N 1
ATOM 1293 C CA A GLU A 1 185 ? 22.944 23.301 31.437 0.50 29.91 185 GLU A CA 1
ATOM 1294 C CA B GLU A 1 185 ? 22.956 23.308 31.427 0.50 29.97 185 GLU A CA 1
ATOM 1295 C C . GLU A 1 185 ? 22.487 24.673 31.934 1.00 27.12 185 GLU A C 1
ATOM 1296 O O . GLU A 1 185 ? 22.494 24.935 33.139 1.00 27.25 185 GLU A O 1
ATOM 1307 N N . ASP A 1 186 ? 22.082 25.547 31.015 1.00 25.75 186 ASP A N 1
ATOM 1308 C CA . ASP A 1 186 ? 21.603 26.869 31.420 1.00 25.10 186 ASP A CA 1
ATOM 1309 C C . ASP A 1 186 ? 20.259 26.780 32.150 1.00 22.01 186 ASP A C 1
ATOM 1310 O O . ASP A 1 186 ? 20.041 27.484 33.134 1.00 21.68 186 ASP A O 1
ATOM 1315 N N . PHE A 1 187 ? 19.387 25.886 31.686 1.00 21.12 187 PHE A N 1
ATOM 1316 C CA . PHE A 1 187 ? 18.142 25.566 32.401 1.00 20.07 187 PHE A CA 1
ATOM 1317 C C . PHE A 1 187 ? 18.431 25.025 33.810 1.00 19.85 187 PHE A C 1
ATOM 1318 O O . PHE A 1 187 ? 17.797 25.444 34.782 1.00 18.75 187 PHE A O 1
ATOM 1326 N N A GLU A 1 188 ? 19.384 24.099 33.908 0.50 21.61 188 GLU A N 1
ATOM 1327 N N B GLU A 1 188 ? 19.389 24.109 33.927 0.50 21.80 188 GLU A N 1
ATOM 1328 C CA A GLU A 1 188 ? 19.771 23.528 35.197 0.50 21.65 188 GLU A CA 1
ATOM 1329 C CA B GLU A 1 188 ? 19.705 23.544 35.240 0.50 21.96 188 GLU A CA 1
ATOM 1330 C C A GLU A 1 188 ? 20.305 24.588 36.157 0.50 20.48 188 GLU A C 1
ATOM 1331 C C B GLU A 1 188 ? 20.368 24.541 36.194 0.50 20.81 188 GLU A C 1
ATOM 1332 O O A GLU A 1 188 ? 19.864 24.674 37.303 0.50 18.99 188 GLU A O 1
ATOM 1333 O O B GLU A 1 188 ? 20.066 24.541 37.384 0.50 19.72 188 GLU A O 1
ATOM 1344 N N . LYS A 1 189 ? 21.220 25.422 35.663 1.00 21.07 189 LYS A N 1
ATOM 1345 C CA . LYS A 1 189 ? 21.814 26.498 36.471 1.00 20.55 189 LYS A CA 1
ATOM 1346 C C . LYS A 1 189 ? 20.746 27.457 37.006 1.00 18.59 189 LYS A C 1
ATOM 1347 O O . LYS A 1 189 ? 20.826 27.918 38.144 1.00 18.19 189 LYS A O 1
ATOM 1353 N N . THR A 1 190 ? 19.741 27.744 36.185 1.00 17.71 190 THR A N 1
ATOM 1354 C CA . THR A 1 190 ? 18.661 28.633 36.589 1.00 16.67 190 THR A CA 1
ATOM 1355 C C . THR A 1 190 ? 17.883 28.089 37.792 1.00 15.98 190 THR A C 1
ATOM 1356 O O . THR A 1 190 ? 17.653 28.818 38.758 1.00 15.36 190 THR A O 1
ATOM 1360 N N . ILE A 1 191 ? 17.489 26.813 37.740 1.00 16.74 191 ILE A N 1
ATOM 1361 C CA . ILE A 1 191 ? 16.809 26.183 38.877 1.00 17.47 191 ILE A CA 1
ATOM 1362 C C . ILE A 1 191 ? 17.704 26.180 40.105 1.00 17.40 191 ILE A C 1
ATOM 1363 O O . ILE A 1 191 ? 17.258 26.494 41.209 1.00 17.56 191 ILE A O 1
ATOM 1368 N N . GLU A 1 192 ? 18.974 25.834 39.919 1.00 18.21 192 GLU A N 1
ATOM 1369 C CA . GLU A 1 192 ? 19.912 25.809 41.040 1.00 18.86 192 GLU A CA 1
ATOM 1370 C C . GLU A 1 192 ? 20.042 27.170 41.732 1.00 18.37 192 GLU A C 1
ATOM 1371 O O . GLU A 1 192 ? 20.007 27.255 42.962 1.00 18.47 192 GLU A O 1
ATOM 1377 N N . ALA A 1 193 ? 20.173 28.230 40.942 1.00 17.95 193 ALA A N 1
ATOM 1378 C CA . ALA A 1 193 ? 20.404 29.562 41.496 1.00 18.33 193 ALA A CA 1
ATOM 1379 C C . ALA A 1 193 ? 19.165 30.230 42.098 1.00 17.69 193 ALA A C 1
ATOM 1380 O O . ALA A 1 193 ? 19.279 31.022 43.029 1.00 18.45 193 ALA A O 1
ATOM 1382 N N . LEU A 1 194 ? 17.990 29.928 41.554 1.00 17.30 194 LEU A N 1
ATOM 1383 C CA . LEU A 1 194 ? 16.783 30.706 41.814 1.00 17.11 194 LEU A CA 1
ATOM 1384 C C . LEU A 1 194 ? 15.658 29.865 42.392 1.00 16.85 194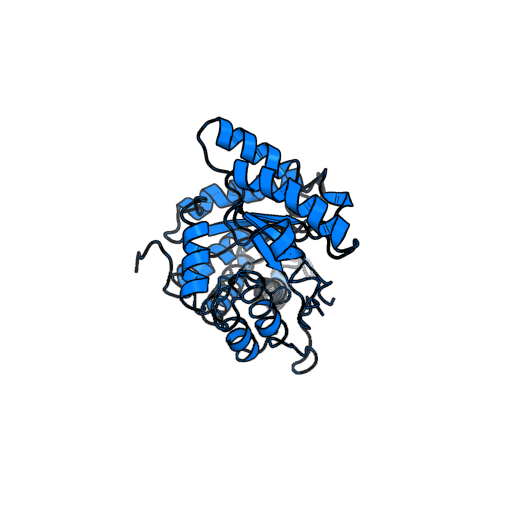 LEU A C 1
ATOM 1385 O O . LEU A 1 194 ? 14.679 30.413 42.891 1.00 17.57 194 LEU A O 1
ATOM 1390 N N . GLY A 1 195 ? 15.793 28.546 42.324 1.00 16.99 195 GLY A N 1
ATOM 1391 C CA . GLY A 1 195 ? 14.710 27.659 42.734 1.00 16.98 195 GLY A CA 1
ATOM 1392 C C . GLY A 1 195 ? 13.598 27.646 41.706 1.00 16.75 195 GLY A C 1
ATOM 1393 O O . GLY A 1 195 ? 13.832 27.900 40.519 1.00 16.67 195 GLY A O 1
ATOM 1394 N N . ALA A 1 196 ? 12.382 27.361 42.161 1.00 17.47 196 ALA A N 1
ATOM 1395 C CA . ALA A 1 196 ? 11.247 27.188 41.260 1.00 17.83 196 ALA A CA 1
ATOM 1396 C C . ALA A 1 196 ? 10.041 28.020 41.691 1.00 18.08 196 ALA A C 1
ATOM 1397 O O . ALA A 1 196 ? 8.892 27.632 41.462 1.00 18.83 196 ALA A O 1
ATOM 1399 N N . GLY A 1 197 ? 10.309 29.166 42.313 1.00 17.52 197 GLY A N 1
ATOM 1400 C CA . GLY A 1 197 ? 9.258 30.095 42.733 1.00 18.12 197 GLY A CA 1
ATOM 1401 C C . GLY A 1 197 ? 9.195 30.312 44.234 1.00 19.05 197 GLY A C 1
ATOM 1402 O O . GLY A 1 197 ? 8.658 31.321 44.699 1.00 19.83 197 GLY A O 1
ATOM 1403 N N . GLU A 1 198 ? 9.750 29.375 44.996 1.00 19.10 198 GLU A N 1
ATOM 1404 C CA . GLU A 1 198 ? 9.663 29.426 46.455 1.00 20.55 198 GLU A CA 1
ATOM 1405 C C . GLU A 1 198 ? 10.510 30.536 47.095 1.00 21.15 198 GLU A C 1
ATOM 1406 O O . GLU A 1 198 ? 10.337 30.855 48.277 1.00 22.93 198 GLU A O 1
ATOM 1412 N N . HIS A 1 199 ? 11.415 31.122 46.311 1.00 19.93 199 HIS A N 1
ATOM 1413 C CA . HIS A 1 199 ? 12.217 32.265 46.766 1.00 20.52 199 HIS A CA 1
ATOM 1414 C C . HIS A 1 199 ? 11.771 33.546 46.083 1.00 20.55 199 HIS A C 1
ATOM 1415 O O . HIS A 1 199 ? 12.484 34.558 46.087 1.00 22.08 199 HIS A O 1
ATOM 1422 N N . GLY A 1 200 ? 10.559 33.514 45.542 1.00 19.59 200 GLY A N 1
ATOM 1423 C CA . GLY A 1 200 ? 10.048 34.606 44.725 1.00 19.32 200 GLY A CA 1
ATOM 1424 C C . GLY A 1 200 ? 9.819 34.099 43.316 1.00 17.68 200 GLY A C 1
ATOM 1425 O O . GLY A 1 200 ? 10.644 33.370 42.753 1.00 16.48 200 GLY A O 1
ATOM 1426 N N . LYS A 1 201 ? 8.680 34.465 42.755 1.00 17.75 201 LYS A N 1
ATOM 1427 C CA . LYS A 1 201 ? 8.365 34.088 41.390 1.00 16.97 201 LYS A CA 1
ATOM 1428 C C . LYS A 1 201 ? 9.266 34.816 40.400 1.00 15.87 201 LYS A C 1
ATOM 1429 O O . LYS A 1 201 ? 9.563 36.008 40.556 1.00 15.83 201 LYS A O 1
ATOM 1435 N N . TYR A 1 202 ? 9.698 34.079 39.386 1.00 14.78 202 TYR A N 1
ATOM 1436 C CA . TYR A 1 202 ? 10.402 34.669 38.261 1.00 14.31 202 TYR A CA 1
ATOM 1437 C C . TYR A 1 202 ? 9.883 34.073 36.966 1.00 14.14 202 TYR A C 1
ATOM 1438 O O . TYR A 1 202 ? 9.352 32.956 36.936 1.00 14.58 202 TYR A O 1
ATOM 1447 N N . LEU A 1 203 ? 10.046 34.846 35.901 1.00 14.34 203 LEU A N 1
ATOM 1448 C CA . LEU A 1 203 ? 9.669 34.448 34.557 1.00 15.07 203 LEU A CA 1
ATOM 1449 C C . LEU A 1 203 ? 10.947 34.256 33.763 1.00 14.51 203 LEU A C 1
ATOM 1450 O O . LEU A 1 203 ? 11.895 35.021 33.913 1.00 15.26 203 LEU A O 1
ATOM 1455 N N . LEU A 1 204 ? 10.972 33.227 32.923 1.00 14.71 204 LEU A N 1
ATOM 1456 C CA . LEU A 1 204 ? 12.173 32.899 32.170 1.00 14.58 204 LEU A CA 1
ATOM 1457 C C . LEU A 1 204 ? 11.956 33.078 30.670 1.00 14.39 204 LEU A C 1
ATOM 1458 O O . LEU A 1 204 ? 11.179 32.346 30.054 1.00 14.02 204 LEU A O 1
ATOM 1463 N N . ALA A 1 205 ? 12.663 34.046 30.094 1.00 14.66 205 ALA A N 1
ATOM 1464 C CA . ALA A 1 205 ? 12.705 34.220 28.650 1.00 15.84 205 ALA A CA 1
ATOM 1465 C C . ALA A 1 205 ? 13.810 33.324 28.113 1.00 17.57 205 ALA A C 1
ATOM 1466 O O . ALA A 1 205 ? 14.983 33.698 28.101 1.00 18.52 205 ALA A O 1
ATOM 1468 N N . ALA A 1 206 ? 13.425 32.116 27.715 1.00 19.20 206 ALA A N 1
ATOM 1469 C CA . ALA A 1 206 ? 14.350 31.167 27.106 1.00 21.14 206 ALA A CA 1
ATOM 1470 C C . ALA A 1 206 ? 14.228 31.296 25.604 1.00 22.20 206 ALA A C 1
ATOM 1471 O O . ALA A 1 206 ? 13.119 31.466 25.084 1.00 23.64 206 ALA A O 1
ATOM 1473 N N . THR A 1 207 ? 15.366 31.229 24.917 1.00 23.18 207 THR A N 1
ATOM 1474 C CA A THR A 1 207 ? 15.389 31.403 23.470 0.70 24.47 207 THR A CA 1
ATOM 1475 C CA B THR A 1 207 ? 15.437 31.408 23.468 0.30 24.07 207 THR A CA 1
ATOM 1476 C C . THR A 1 207 ? 15.284 30.073 22.742 1.00 25.64 207 THR A C 1
ATOM 1477 O O . THR A 1 207 ? 15.962 29.094 23.081 1.00 26.69 207 THR A O 1
ATOM 1484 N N . PHE A 1 208 ? 14.407 30.047 21.745 1.00 24.94 208 PHE A N 1
ATOM 1485 C CA . PHE A 1 208 ? 14.076 28.826 21.026 1.00 26.12 208 PHE A CA 1
ATOM 1486 C C . PHE A 1 208 ? 13.842 29.074 19.536 1.00 27.28 208 PHE A C 1
ATOM 1487 O O . PHE A 1 208 ? 12.964 28.471 18.921 1.00 28.22 208 PHE A O 1
ATOM 1495 N N . GLY A 1 209 ? 14.649 29.962 18.959 1.00 27.32 209 GLY A N 1
ATOM 1496 C CA . GLY A 1 209 ? 14.543 30.300 17.541 1.00 29.02 209 GLY A CA 1
ATOM 1497 C C . GLY A 1 209 ? 13.642 31.494 17.282 1.00 26.73 209 GLY A C 1
ATOM 1498 O O . GLY A 1 209 ? 13.425 31.885 16.133 1.00 27.89 209 GLY A O 1
ATOM 1499 N N . ASN A 1 210 ? 13.119 32.068 18.366 1.00 23.53 210 ASN A N 1
ATOM 1500 C CA . ASN A 1 210 ? 12.266 33.247 18.277 1.00 21.66 210 ASN A CA 1
ATOM 1501 C C . ASN A 1 210 ? 13.056 34.499 17.907 1.00 21.69 210 ASN A C 1
ATOM 1502 O O . ASN A 1 210 ? 14.250 34.609 18.210 1.00 22.47 210 ASN A O 1
ATOM 1507 N N . VAL A 1 211 ? 12.379 35.429 17.240 1.00 21.06 211 VAL A N 1
ATOM 1508 C CA A VAL A 1 211 ? 13.014 36.613 16.658 0.70 21.83 211 VAL A CA 1
ATOM 1509 C CA B VAL A 1 211 ? 13.028 36.626 16.719 0.30 21.97 211 VAL A CA 1
ATOM 1510 C C . VAL A 1 211 ? 12.115 37.842 16.847 1.00 20.06 211 VAL A C 1
ATOM 1511 O O . VAL A 1 211 ? 10.917 37.784 16.541 1.00 19.52 211 VAL A O 1
ATOM 1518 N N . HIS A 1 212 ? 12.694 38.941 17.332 1.00 20.04 212 HIS A N 1
ATOM 1519 C CA . HIS A 1 212 ? 11.985 40.220 17.393 1.00 19.32 212 HIS A CA 1
ATOM 1520 C C . HIS A 1 212 ? 11.781 40.740 15.974 1.00 20.57 212 HIS A C 1
ATOM 1521 O O . HIS A 1 212 ? 12.717 40.714 15.169 1.00 23.21 212 HIS A O 1
ATOM 1528 N N . GLY A 1 213 ? 10.585 41.245 15.690 1.00 19.73 213 GLY A N 1
ATOM 1529 C CA . GLY A 1 213 ? 10.268 41.785 14.372 1.00 20.44 213 GLY A CA 1
ATOM 1530 C C . GLY A 1 213 ? 9.310 40.903 13.598 1.00 20.74 213 GLY A C 1
ATOM 1531 O O . GLY A 1 213 ? 8.933 39.820 14.059 1.00 20.16 213 GLY A O 1
ATOM 1532 N N . VAL A 1 214 ? 8.919 41.370 12.418 1.00 21.82 214 VAL A N 1
ATOM 1533 C CA . VAL A 1 214 ? 7.983 40.647 11.565 1.00 23.26 214 VAL A CA 1
ATOM 1534 C C . VAL A 1 214 ? 8.580 40.453 10.184 1.00 26.55 214 VAL A C 1
ATOM 1535 O O . VAL A 1 214 ? 8.904 41.420 9.493 1.00 27.36 214 VAL A O 1
ATOM 1539 N N . TYR A 1 215 ? 8.706 39.188 9.801 1.00 29.02 215 TYR A N 1
ATOM 1540 C CA . TYR A 1 215 ? 9.309 38.797 8.533 1.00 33.10 215 TYR A CA 1
ATOM 1541 C C . TYR A 1 215 ? 8.284 37.998 7.739 1.00 35.38 215 TYR A C 1
ATOM 1542 O O . TYR A 1 215 ? 7.201 37.698 8.248 1.00 33.84 215 TYR A O 1
ATOM 1551 N N . LYS A 1 216 ? 8.616 37.679 6.491 1.00 39.42 216 LYS A N 1
ATOM 1552 C CA . LYS A 1 216 ? 7.732 36.896 5.626 1.00 42.71 216 LYS A CA 1
ATOM 1553 C C . LYS A 1 216 ? 7.487 35.504 6.209 1.00 44.42 216 LYS A C 1
ATOM 1554 O O . LYS A 1 216 ? 8.360 34.964 6.893 1.00 44.46 216 LYS A O 1
ATOM 1560 N N . PRO A 1 217 ? 6.294 34.925 5.953 1.00 46.01 217 PRO A N 1
ATOM 1561 C CA . PRO A 1 217 ? 5.989 33.591 6.485 1.00 47.61 217 PRO A CA 1
ATOM 1562 C C . PRO A 1 217 ? 7.016 32.544 6.061 1.00 51.61 217 PRO A C 1
ATOM 1563 O O . PRO A 1 217 ? 7.389 32.475 4.886 1.00 55.08 217 PRO A O 1
ATOM 1567 N N . GLY A 1 218 ? 7.473 31.751 7.026 1.00 51.75 218 GLY A N 1
ATOM 1568 C CA . GLY A 1 218 ? 8.484 30.728 6.780 1.00 55.37 218 GLY A CA 1
ATOM 1569 C C . GLY A 1 218 ? 9.840 31.097 7.351 1.00 54.51 218 GLY A C 1
ATOM 1570 O O . GLY A 1 218 ? 10.520 30.251 7.930 1.00 55.60 218 GLY A O 1
ATOM 1571 N N . ASN A 1 219 ? 10.224 32.364 7.187 1.00 52.86 219 ASN A N 1
ATOM 1572 C CA . ASN A 1 219 ? 11.543 32.862 7.595 1.00 52.37 219 ASN A CA 1
ATOM 1573 C C . ASN A 1 219 ? 11.938 32.510 9.027 1.00 49.62 219 ASN A C 1
ATOM 1574 O O . ASN A 1 219 ? 13.034 31.998 9.268 1.00 51.37 219 ASN A O 1
ATOM 1579 N N . VAL A 1 220 ? 11.043 32.791 9.971 1.00 45.47 220 VAL A N 1
ATOM 1580 C CA . VAL A 1 220 ? 11.288 32.486 11.377 1.00 42.62 220 VAL A CA 1
ATOM 1581 C C . VAL A 1 220 ? 10.936 31.031 11.653 1.00 43.74 220 VAL A C 1
ATOM 1582 O O . VAL A 1 220 ? 9.784 30.614 11.464 1.00 43.88 220 VAL A O 1
ATOM 1586 N N A LYS A 1 221 ? 11.931 30.268 12.106 0.50 44.89 221 LYS A N 1
ATOM 1587 N N B LYS A 1 221 ? 11.941 30.268 12.089 0.50 44.88 221 LYS A N 1
ATOM 1588 C CA A LYS A 1 221 ? 11.756 28.846 12.383 0.50 46.38 221 LYS A CA 1
ATOM 1589 C CA B LYS A 1 221 ? 11.776 28.851 12.396 0.50 46.26 221 LYS A CA 1
ATOM 1590 C C A LYS A 1 221 ? 11.881 28.574 13.882 0.50 43.56 221 LYS A C 1
ATOM 1591 C C B LYS A 1 221 ? 11.882 28.625 13.900 0.50 43.37 221 LYS A C 1
ATOM 1592 O O A LYS A 1 221 ? 12.986 28.512 14.427 0.50 43.64 221 LYS A O 1
ATOM 1593 O O B LYS A 1 221 ? 12.978 28.640 14.468 0.50 43.28 221 LYS A O 1
ATOM 1604 N N . LEU A 1 222 ? 10.735 28.422 14.541 1.00 41.31 222 LEU A N 1
ATOM 1605 C CA . LEU A 1 222 ? 10.690 28.209 15.988 1.00 38.60 222 LEU A CA 1
ATOM 1606 C C . LEU A 1 222 ? 10.972 26.760 16.351 1.00 40.39 222 LEU A C 1
ATOM 1607 O O . LEU A 1 222 ? 10.603 25.841 15.616 1.00 42.93 222 LEU A O 1
ATOM 1612 N N . ARG A 1 223 ? 11.631 26.570 17.489 1.00 38.80 223 ARG A N 1
ATOM 1613 C CA . ARG A 1 223 ? 11.927 25.242 18.003 1.00 40.64 223 ARG A CA 1
ATOM 1614 C C . ARG A 1 223 ? 11.376 25.105 19.422 1.00 38.00 223 ARG A C 1
ATOM 1615 O O . ARG A 1 223 ? 12.142 25.115 20.387 1.00 35.81 223 ARG A O 1
ATOM 1623 N N . PRO A 1 224 ? 10.038 24.979 19.556 1.00 26.38 224 PRO A N 1
ATOM 1624 C CA . PRO A 1 224 ? 9.425 24.892 20.887 1.00 25.35 224 PRO A CA 1
ATOM 1625 C C . PRO A 1 224 ? 9.851 23.659 21.688 1.00 25.92 224 PRO A C 1
ATOM 1626 O O . PRO A 1 224 ? 9.650 23.619 22.903 1.00 25.13 224 PRO A O 1
ATOM 1630 N N A ASP A 1 225 ? 10.436 22.668 21.017 0.70 27.57 225 ASP A N 1
ATOM 1631 N N B ASP A 1 225 ? 10.441 22.679 21.005 0.30 27.56 225 ASP A N 1
ATOM 1632 C CA A ASP A 1 225 ? 10.974 21.488 21.698 0.70 28.32 225 ASP A CA 1
ATOM 1633 C CA B ASP A 1 225 ? 10.989 21.487 21.648 0.30 28.26 225 ASP A CA 1
ATOM 1634 C C A ASP A 1 225 ? 12.042 21.864 22.727 0.70 26.71 225 ASP A C 1
ATOM 1635 C C B ASP A 1 225 ? 12.062 21.844 22.679 0.30 26.76 225 ASP A C 1
ATOM 1636 O O A ASP A 1 225 ? 12.245 21.151 23.706 0.70 26.41 225 ASP A O 1
ATOM 1637 O O B ASP A 1 225 ? 12.293 21.095 23.626 0.30 26.72 225 ASP A O 1
ATOM 1646 N N . ILE A 1 226 ? 12.708 22.994 22.496 1.00 25.36 226 ILE A N 1
ATOM 1647 C CA A ILE A 1 226 ? 13.691 23.548 23.439 0.70 24.30 226 ILE A CA 1
ATOM 1648 C CA B ILE A 1 226 ? 13.695 23.469 23.460 0.30 24.29 226 ILE A CA 1
ATOM 1649 C C . ILE A 1 226 ? 13.027 23.833 24.787 1.00 22.18 226 ILE A C 1
ATOM 1650 O O . ILE A 1 226 ? 13.590 23.572 25.851 1.00 21.67 226 ILE A O 1
ATOM 1659 N N . LEU A 1 227 ? 11.818 24.386 24.724 1.00 20.74 227 LEU A N 1
ATOM 1660 C CA . LEU A 1 227 ? 11.049 24.685 25.930 1.00 19.51 227 LEU A CA 1
ATOM 1661 C C . LEU A 1 227 ? 10.596 23.405 26.627 1.00 19.93 227 LEU A C 1
ATOM 1662 O O . LEU A 1 227 ? 10.676 23.295 27.852 1.00 19.19 227 LEU A O 1
ATOM 1667 N N . ALA A 1 228 ? 10.139 22.431 25.839 1.00 21.11 228 ALA A N 1
ATOM 1668 C CA . ALA A 1 228 ? 9.773 21.122 26.371 1.00 22.27 228 ALA A CA 1
ATOM 1669 C C . ALA A 1 228 ? 10.961 20.500 27.099 1.00 22.89 228 ALA A C 1
ATOM 1670 O O . ALA A 1 228 ? 10.814 19.981 28.209 1.00 22.55 228 ALA A O 1
ATOM 1672 N N . GLN A 1 229 ? 12.136 20.569 26.473 1.00 23.87 229 GLN A N 1
ATOM 1673 C CA . GLN A 1 229 ? 13.368 20.031 27.055 1.00 25.25 229 GLN A CA 1
ATOM 1674 C C . GLN A 1 229 ? 13.718 20.749 28.359 1.00 23.31 229 GLN A C 1
ATOM 1675 O O . GLN A 1 229 ? 14.092 20.107 29.341 1.00 23.23 229 GLN A O 1
ATOM 1681 N N . GLY A 1 230 ? 13.584 22.073 28.369 1.00 21.91 230 GLY A N 1
ATOM 1682 C CA . GLY A 1 230 ? 13.847 22.861 29.572 1.00 20.89 230 GLY A CA 1
ATOM 1683 C C . GLY A 1 230 ? 12.996 22.449 30.756 1.00 20.00 230 GLY A C 1
ATOM 1684 O O . GLY A 1 230 ? 13.500 22.337 31.879 1.00 19.96 230 GLY A O 1
ATOM 1685 N N . GLN A 1 231 ? 11.707 22.216 30.509 1.00 19.90 231 GLN A N 1
ATOM 1686 C CA . GLN A 1 231 ? 10.795 21.765 31.565 1.00 19.69 231 GLN A CA 1
ATOM 1687 C C . GLN A 1 231 ? 11.184 20.392 32.094 1.00 20.90 231 GLN A C 1
ATOM 1688 O O . GLN A 1 231 ? 11.121 20.151 33.301 1.00 20.62 231 GLN A O 1
ATOM 1694 N N A GLN A 1 232 ? 11.586 19.502 31.189 0.70 22.28 232 GLN A N 1
ATOM 1695 N N B GLN A 1 232 ? 11.581 19.495 31.192 0.30 22.15 232 GLN A N 1
ATOM 1696 C CA A GLN A 1 232 ? 12.017 18.155 31.562 0.70 23.81 232 GLN A CA 1
ATOM 1697 C CA B GLN A 1 232 ? 12.017 18.150 31.571 0.30 23.49 232 GLN A CA 1
ATOM 1698 C C A GLN A 1 232 ? 13.301 18.191 32.387 0.70 23.58 232 GLN A C 1
ATOM 1699 C C B GLN A 1 232 ? 13.312 18.174 32.377 0.30 23.46 232 GLN A C 1
ATOM 1700 O O A GLN A 1 232 ? 13.436 17.457 33.367 0.70 23.70 232 GLN A O 1
ATOM 1701 O O B GLN A 1 232 ? 13.471 17.406 33.329 0.30 23.74 232 GLN A O 1
ATOM 1712 N N . VAL A 1 233 ? 14.229 19.059 31.990 1.00 23.27 233 VAL A N 1
ATOM 1713 C CA . VAL A 1 233 ? 15.491 19.253 32.712 1.00 23.82 233 VAL A CA 1
ATOM 1714 C C . VAL A 1 233 ? 15.219 19.761 34.136 1.00 22.44 233 VAL A C 1
ATOM 1715 O O . VAL A 1 233 ? 15.761 19.230 35.107 1.00 22.59 233 VAL A O 1
ATOM 1719 N N . ALA A 1 234 ? 14.352 20.766 34.255 1.00 21.27 234 ALA A N 1
ATOM 1720 C CA . ALA A 1 234 ? 13.963 21.304 35.562 1.00 20.76 234 ALA A CA 1
ATOM 1721 C C . ALA A 1 234 ? 13.230 20.276 36.425 1.00 20.78 234 ALA A C 1
ATOM 1722 O O . ALA A 1 234 ? 13.510 20.144 37.622 1.00 20.55 234 ALA A O 1
ATOM 1724 N N . ALA A 1 235 ? 12.298 19.545 35.813 1.00 21.15 235 ALA A N 1
ATOM 1725 C CA . ALA A 1 235 ? 11.528 18.526 36.520 1.00 21.81 235 ALA A CA 1
ATOM 1726 C C . ALA A 1 235 ? 12.445 17.461 37.111 1.00 22.67 235 ALA A C 1
ATOM 1727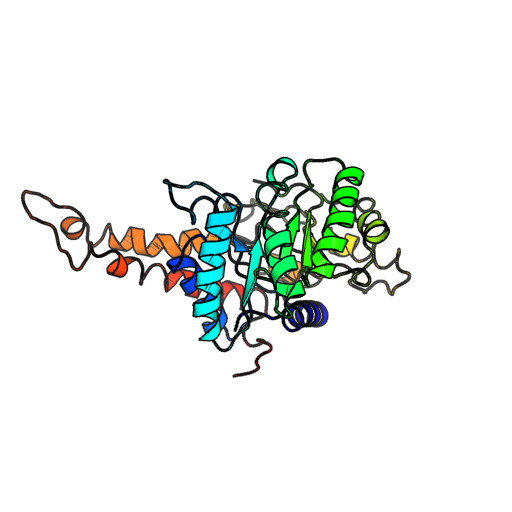 O O . ALA A 1 235 ? 12.276 17.062 38.265 1.00 22.83 235 ALA A O 1
ATOM 1729 N N . ALA A 1 236 ? 13.422 17.014 36.321 1.00 23.36 236 ALA A N 1
ATOM 1730 C CA . ALA A 1 236 ? 14.397 16.022 36.785 1.00 24.75 236 ALA A CA 1
ATOM 1731 C C . ALA A 1 236 ? 15.245 16.555 37.943 1.00 24.54 236 ALA A C 1
ATOM 1732 O O . ALA A 1 236 ? 15.496 15.839 38.912 1.00 25.19 236 ALA A O 1
ATOM 1734 N N A LYS A 1 237 ? 15.662 17.818 37.839 0.50 24.25 237 LYS A N 1
ATOM 1735 N N B LYS A 1 237 ? 15.676 17.812 37.830 0.50 23.88 237 LYS A N 1
ATOM 1736 C CA A LYS A 1 237 ? 16.474 18.460 38.872 0.50 24.47 237 LYS A CA 1
ATOM 1737 C CA B LYS A 1 237 ? 16.471 18.472 38.868 0.50 23.72 237 LYS A CA 1
ATOM 1738 C C A LYS A 1 237 ? 15.719 18.550 40.199 0.50 24.03 237 LYS A C 1
ATOM 1739 C C B LYS A 1 237 ? 15.713 18.536 40.197 0.50 23.60 237 LYS A C 1
ATOM 1740 O O A LYS A 1 237 ? 16.290 18.317 41.269 0.50 24.49 237 LYS A O 1
ATOM 1741 O O B LYS A 1 237 ? 16.278 18.268 41.264 0.50 24.07 237 LYS A O 1
ATOM 1752 N N . LEU A 1 238 ? 14.430 18.875 40.108 1.00 23.32 238 LEU A N 1
ATOM 1753 C CA . LEU A 1 238 ? 13.564 19.060 41.271 1.00 23.54 238 LEU A CA 1
ATOM 1754 C C . LEU A 1 238 ? 12.931 17.775 41.804 1.00 24.95 238 LEU A C 1
ATOM 1755 O O . LEU A 1 238 ? 12.264 17.802 42.840 1.00 25.31 238 LEU A O 1
ATOM 1760 N N . GLY A 1 239 ? 13.127 16.663 41.095 1.00 25.88 239 GLY A N 1
ATOM 1761 C CA . GLY A 1 239 ? 12.570 15.366 41.501 1.00 27.70 239 GLY A CA 1
ATOM 1762 C C . GLY A 1 239 ? 11.071 15.278 41.291 1.00 28.70 239 GLY A C 1
ATOM 1763 O O . GLY A 1 239 ? 10.358 14.634 42.066 1.00 29.90 239 GLY A O 1
ATOM 1764 N N . LEU A 1 240 ? 10.606 15.923 40.227 1.00 28.71 240 LEU A N 1
ATOM 1765 C CA . LEU A 1 240 ? 9.192 15.985 39.877 1.00 29.76 240 LEU A CA 1
ATOM 1766 C C . LEU A 1 240 ? 8.884 15.012 38.734 1.00 30.99 240 LEU A C 1
ATOM 1767 O O . LEU A 1 240 ? 9.806 14.561 38.049 1.00 30.94 240 LEU A O 1
ATOM 1772 N N . PRO A 1 241 ? 7.589 14.682 38.522 1.00 32.24 241 PRO A N 1
ATOM 1773 C CA . PRO A 1 241 ? 7.208 13.866 37.363 1.00 33.57 241 PRO A CA 1
ATOM 1774 C C . PRO A 1 241 ? 7.628 14.516 36.044 1.00 32.83 241 PRO A C 1
ATOM 1775 O O . PRO A 1 241 ? 7.741 15.743 35.965 1.00 31.11 241 PRO A O 1
ATOM 1779 N N . ALA A 1 242 ? 7.850 13.691 35.023 1.00 34.13 242 ALA A N 1
ATOM 1780 C CA . ALA A 1 242 ? 8.404 14.138 33.739 1.00 33.93 242 ALA A CA 1
ATOM 1781 C C . ALA A 1 242 ? 7.531 15.140 32.978 1.00 33.34 242 ALA A C 1
ATOM 1782 O O . ALA A 1 242 ? 8.012 15.815 32.063 1.00 32.94 242 ALA A O 1
ATOM 1784 N N . ASP A 1 243 ? 6.256 15.231 33.353 1.00 33.51 243 ASP A N 1
ATOM 1785 C CA . ASP A 1 243 ? 5.318 16.150 32.702 1.00 33.05 243 ASP A CA 1
ATOM 1786 C C . ASP A 1 243 ? 5.145 17.480 33.445 1.00 30.53 243 ASP A C 1
ATOM 1787 O O . ASP A 1 243 ? 4.364 18.338 33.020 1.00 30.53 243 ASP A O 1
ATOM 1792 N N . ALA A 1 244 ? 5.875 17.649 34.549 1.00 28.80 244 ALA A N 1
ATOM 1793 C CA . ALA A 1 244 ? 5.849 18.901 35.312 1.00 26.50 244 ALA A CA 1
ATOM 1794 C C . ALA A 1 244 ? 6.402 20.065 34.500 1.00 24.72 244 ALA A C 1
ATOM 1795 O O . ALA A 1 244 ? 7.269 19.880 33.636 1.00 24.80 244 ALA A O 1
ATOM 1797 N N A LYS A 1 245 ? 5.883 21.260 34.777 0.50 23.49 245 LYS A N 1
ATOM 1798 N N B LYS A 1 245 ? 5.905 21.263 34.787 0.50 23.54 245 LYS A N 1
ATOM 1799 C CA A LYS A 1 245 ? 6.332 22.488 34.123 0.50 21.92 245 LYS A CA 1
ATOM 1800 C CA B LYS A 1 245 ? 6.359 22.468 34.106 0.50 22.05 245 LYS A CA 1
ATOM 1801 C C A LYS A 1 245 ? 6.826 23.488 35.179 0.50 20.67 245 LYS A C 1
ATOM 1802 C C B LYS A 1 245 ? 6.848 23.505 35.127 0.50 20.69 245 LYS A C 1
ATOM 1803 O O A LYS A 1 245 ? 6.098 24.410 35.543 0.50 20.56 245 LYS A O 1
ATOM 1804 O O B LYS A 1 245 ? 6.152 24.481 35.400 0.50 20.38 245 LYS A O 1
ATOM 1815 N N . PRO A 1 246 ? 8.051 23.294 35.700 1.00 20.08 246 PRO A N 1
ATOM 1816 C CA . PRO A 1 246 ? 8.551 24.202 36.747 1.00 19.28 246 PRO A CA 1
ATOM 1817 C C . PRO A 1 246 ? 8.825 25.642 36.329 1.00 17.93 246 PRO A C 1
ATOM 1818 O O . PRO A 1 246 ? 8.787 26.532 37.184 1.00 17.80 246 PRO A O 1
ATOM 1822 N N . PHE A 1 247 ? 9.100 25.877 35.047 1.00 16.87 247 PHE A N 1
ATOM 1823 C CA . PHE A 1 247 ? 9.351 27.232 34.547 1.00 16.11 247 PHE A CA 1
ATOM 1824 C C . PHE A 1 247 ? 8.082 27.916 34.053 1.00 16.22 247 PHE A C 1
ATOM 1825 O O . PHE A 1 247 ? 7.236 27.279 33.420 1.00 16.34 247 PHE A O 1
ATOM 1833 N N . ASP A 1 248 ? 7.971 29.212 34.345 1.00 15.63 248 ASP A N 1
ATOM 1834 C CA . ASP A 1 248 ? 7.013 30.108 33.694 1.00 15.68 248 ASP A CA 1
ATOM 1835 C C . ASP A 1 248 ? 7.764 30.792 32.552 1.00 14.50 248 ASP A C 1
ATOM 1836 O O . ASP A 1 248 ? 8.578 31.687 32.800 1.00 15.04 248 ASP A O 1
ATOM 1841 N N . PHE A 1 249 ? 7.527 30.366 31.311 1.00 13.77 249 PHE A N 1
ATOM 1842 C CA . PHE A 1 249 ? 8.293 30.889 30.179 1.00 13.24 249 PHE A CA 1
ATOM 1843 C C . PHE A 1 249 ? 7.694 32.163 29.592 1.00 12.86 249 PHE A C 1
ATOM 1844 O O . PHE A 1 249 ? 6.470 32.360 29.608 1.00 12.85 249 PHE A O 1
ATOM 1852 N N . VAL A 1 250 ? 8.577 32.996 29.049 1.00 12.85 250 VAL A N 1
ATOM 1853 C CA . VAL A 1 250 ? 8.188 34.186 28.301 1.00 12.97 250 VAL A CA 1
ATOM 1854 C C . VAL A 1 250 ? 8.634 34.026 26.849 1.00 13.57 250 VAL A C 1
ATOM 1855 O O . VAL A 1 250 ? 9.783 33.683 26.583 1.00 14.38 250 VAL A O 1
ATOM 1859 N N . PHE A 1 251 ? 7.714 34.299 25.931 1.00 13.30 251 PHE A N 1
ATOM 1860 C CA . PHE A 1 251 ? 7.925 34.174 24.491 1.00 13.50 251 PHE A CA 1
ATOM 1861 C C . PHE A 1 251 ? 8.135 35.584 23.932 1.00 13.04 251 PHE A C 1
ATOM 1862 O O . PHE A 1 251 ? 7.174 36.314 23.692 1.00 13.40 251 PHE A O 1
ATOM 1870 N N . HIS A 1 252 ? 9.397 35.973 23.775 1.00 12.98 252 HIS A N 1
ATOM 1871 C CA . HIS A 1 252 ? 9.737 37.230 23.118 1.00 12.52 252 HIS A CA 1
ATOM 1872 C C . HIS A 1 252 ? 9.614 37.081 21.613 1.00 12.89 252 HIS A C 1
ATOM 1873 O O . HIS A 1 252 ? 9.796 35.996 21.068 1.00 13.57 252 HIS A O 1
ATOM 1880 N N . GLY A 1 253 ? 9.329 38.178 20.927 1.00 12.85 253 GLY A N 1
ATOM 1881 C CA . GLY A 1 253 ? 9.238 38.126 19.481 1.00 13.32 253 GLY A CA 1
ATOM 1882 C C . GLY A 1 253 ? 7.955 37.491 18.977 1.00 13.26 253 GLY A C 1
ATOM 1883 O O . GLY A 1 253 ? 7.952 36.864 17.920 1.00 14.07 253 GLY A O 1
ATOM 1884 N N . GLY A 1 254 ? 6.859 37.682 19.702 1.00 12.43 254 GLY A N 1
ATOM 1885 C CA . GLY A 1 254 ? 5.590 37.044 19.360 1.00 12.81 254 GLY A CA 1
ATOM 1886 C C . GLY A 1 254 ? 4.970 37.470 18.039 1.00 12.85 254 GLY A C 1
ATOM 1887 O O . GLY A 1 254 ? 4.282 36.680 17.395 1.00 13.67 254 GLY A O 1
ATOM 1888 N N . SER A 1 255 ? 5.201 38.712 17.613 1.00 12.37 255 SER A N 1
ATOM 1889 C CA . SER A 1 255 ? 4.578 39.201 16.380 1.00 12.50 255 SER A CA 1
ATOM 1890 C C . SER A 1 255 ? 4.972 38.347 15.190 1.00 13.49 255 SER A C 1
ATOM 1891 O O . SER A 1 255 ? 6.120 37.909 15.088 1.00 13.96 255 SER A O 1
ATOM 1894 N N . GLY A 1 256 ? 4.020 38.107 14.293 1.00 13.92 256 GLY A N 1
ATOM 1895 C CA . GLY A 1 256 ? 4.309 37.397 13.051 1.00 15.80 256 GLY A CA 1
ATOM 1896 C C . GLY A 1 256 ? 4.322 35.887 13.160 1.00 17.29 256 GLY A C 1
ATOM 1897 O O . GLY A 1 256 ? 4.516 35.204 12.157 1.00 19.09 256 GLY A O 1
ATOM 1898 N N . SER A 1 257 ? 4.100 35.363 14.364 1.00 17.06 257 SER A N 1
ATOM 1899 C CA . SER A 1 257 ? 4.120 33.920 14.599 1.00 18.69 257 SER A CA 1
ATOM 1900 C C . SER A 1 257 ? 2.895 33.233 14.025 1.00 20.61 257 SER A C 1
ATOM 1901 O O . SER A 1 257 ? 1.810 33.813 13.946 1.00 20.73 257 SER A O 1
ATOM 1904 N N . LEU A 1 258 ? 3.076 31.984 13.613 1.00 23.16 258 LEU A N 1
ATOM 1905 C CA . LEU A 1 258 ? 1.954 31.176 13.172 1.00 25.79 258 LEU A CA 1
ATOM 1906 C C . LEU A 1 258 ? 1.131 30.771 14.384 1.00 25.95 258 LEU A C 1
ATOM 1907 O O . LEU A 1 258 ? 1.679 30.565 15.472 1.00 24.88 258 LEU A O 1
ATOM 1912 N N A LYS A 1 259 ? -0.183 30.671 14.188 0.50 27.32 259 LYS A N 1
ATOM 1913 N N B LYS A 1 259 ? -0.179 30.654 14.189 0.50 27.32 259 LYS A N 1
ATOM 1914 C CA A LYS A 1 259 ? -1.111 30.236 15.231 0.50 28.04 259 LYS A CA 1
ATOM 1915 C CA B LYS A 1 259 ? -1.097 30.253 15.252 0.50 27.94 259 LYS A CA 1
ATOM 1916 C C A LYS A 1 259 ? -0.673 28.910 15.854 0.50 28.81 259 LYS A C 1
ATOM 1917 C C B LYS A 1 259 ? -0.711 28.897 15.855 0.50 28.83 259 LYS A C 1
ATOM 1918 O O A LYS A 1 259 ? -0.663 28.766 17.078 0.50 28.19 259 LYS A O 1
ATOM 1919 O O B LYS A 1 259 ? -0.769 28.719 17.072 0.50 28.31 259 LYS A O 1
ATOM 1930 N N . SER A 1 260 ? -0.300 27.957 15.002 1.00 30.51 260 SER A N 1
ATOM 1931 C CA . SER A 1 260 ? 0.154 26.628 15.444 1.00 31.34 260 SER A CA 1
ATOM 1932 C C . SER A 1 260 ? 1.432 26.667 16.291 1.00 29.31 260 SER A C 1
ATOM 1933 O O . SER A 1 260 ? 1.624 25.832 17.174 1.00 29.56 260 SER A O 1
ATOM 1936 N N . GLU A 1 261 ? 2.298 27.638 16.005 1.00 27.13 261 GLU A N 1
ATOM 1937 C CA . GLU A 1 261 ? 3.528 27.838 16.770 1.00 25.41 261 GLU A CA 1
ATOM 1938 C C . GLU A 1 261 ? 3.220 28.349 18.172 1.00 23.04 261 GLU A C 1
ATOM 1939 O O . GLU A 1 261 ? 3.805 27.888 19.154 1.00 22.32 261 GLU A O 1
ATOM 1945 N N . ILE A 1 262 ? 2.292 29.299 18.249 1.00 21.97 262 ILE A N 1
ATOM 1946 C CA . ILE A 1 262 ? 1.821 29.820 19.528 1.00 20.77 262 ILE A CA 1
ATOM 1947 C C . ILE A 1 262 ? 1.206 28.688 20.354 1.00 22.17 262 ILE A C 1
ATOM 1948 O O . ILE A 1 262 ? 1.528 28.533 21.534 1.00 21.11 262 ILE A O 1
ATOM 1953 N N . GLU A 1 263 ? 0.354 27.881 19.719 1.00 24.53 263 GLU A N 1
ATOM 1954 C CA . GLU A 1 263 ? -0.292 26.749 20.386 1.00 26.91 263 GLU A CA 1
ATOM 1955 C C . GLU A 1 263 ? 0.716 25.781 20.987 1.00 26.90 263 GLU A C 1
ATOM 1956 O O . GLU A 1 263 ? 0.534 25.311 22.113 1.00 26.96 263 GLU A O 1
ATOM 1962 N N . GLU A 1 264 ? 1.771 25.470 20.235 1.00 27.05 264 GLU A N 1
ATOM 1963 C CA . GLU A 1 264 ? 2.789 24.547 20.726 1.00 27.39 264 GLU A CA 1
ATOM 1964 C C . GLU A 1 264 ? 3.542 25.131 21.923 1.00 24.95 264 GLU A C 1
ATOM 1965 O O . GLU A 1 264 ? 3.811 24.429 22.895 1.00 25.03 264 GLU A O 1
ATOM 1971 N N . ALA A 1 265 ? 3.855 26.423 21.859 1.00 22.60 265 ALA A N 1
ATOM 1972 C CA . ALA A 1 265 ? 4.550 27.094 22.955 1.00 20.76 265 ALA A CA 1
ATOM 1973 C C . ALA A 1 265 ? 3.728 27.068 24.248 1.00 20.07 265 ALA A C 1
ATOM 1974 O O . ALA A 1 265 ? 4.279 26.877 25.333 1.00 19.32 265 ALA A O 1
ATOM 1976 N N . LEU A 1 266 ? 2.412 27.232 24.118 1.00 20.30 266 LEU A N 1
ATOM 1977 C CA . LEU A 1 266 ? 1.501 27.160 25.265 1.00 20.50 266 LEU A CA 1
ATOM 1978 C C . LEU A 1 266 ? 1.594 25.818 25.985 1.00 21.53 266 LEU A C 1
ATOM 1979 O O . LEU A 1 266 ? 1.578 25.768 27.221 1.00 22.37 266 LEU A O 1
ATOM 1984 N N . ARG A 1 267 ? 1.721 24.738 25.211 1.00 22.43 267 ARG A N 1
ATOM 1985 C CA A ARG A 1 267 ? 1.801 23.390 25.775 0.70 23.85 267 ARG A CA 1
ATOM 1986 C CA B ARG A 1 267 ? 1.817 23.382 25.756 0.30 23.56 267 ARG A CA 1
ATOM 1987 C C . ARG A 1 267 ? 2.995 23.222 26.711 1.00 22.32 267 ARG A C 1
ATOM 1988 O O . ARG A 1 267 ? 2.954 22.401 27.625 1.00 22.63 267 ARG A O 1
ATOM 2003 N N . TYR A 1 268 ? 4.049 24.007 26.488 1.00 20.70 268 TYR A N 1
ATOM 2004 C CA . TYR A 1 268 ? 5.286 23.843 27.252 1.00 20.18 268 TYR A CA 1
ATOM 2005 C C . TYR A 1 268 ? 5.529 24.896 28.326 1.00 18.37 268 TYR A C 1
ATOM 2006 O O . TYR A 1 268 ? 6.642 25.020 28.826 1.00 18.28 268 TYR A O 1
ATOM 2015 N N . GLY A 1 269 ? 4.492 25.651 28.675 1.00 17.60 269 GLY A N 1
ATOM 2016 C CA . GLY A 1 269 ? 4.558 26.536 29.835 1.00 16.27 269 GLY A CA 1
ATOM 2017 C C . GLY A 1 269 ? 4.858 28.001 29.578 1.00 14.88 269 GLY A C 1
ATOM 2018 O O . GLY A 1 269 ? 5.219 28.726 30.508 1.00 14.88 269 GLY A O 1
ATOM 2019 N N . VAL A 1 270 ? 4.714 28.454 28.334 1.00 14.61 270 VAL A N 1
ATOM 2020 C CA . VAL A 1 270 ? 4.706 29.892 28.067 1.00 14.01 270 VAL A CA 1
ATOM 2021 C C . VAL A 1 270 ? 3.462 30.497 28.710 1.00 13.67 270 VAL A C 1
ATOM 2022 O O . VAL A 1 270 ? 2.346 30.051 28.447 1.00 14.18 270 VAL A O 1
ATOM 2026 N N . VAL A 1 271 ? 3.686 31.494 29.572 1.00 12.98 271 VAL A N 1
ATOM 2027 C CA . VAL A 1 271 ? 2.602 32.206 30.256 1.00 13.39 271 VAL A CA 1
ATOM 2028 C C . VAL A 1 271 ? 2.500 33.675 29.842 1.00 12.82 271 VAL A C 1
ATOM 2029 O O . VAL A 1 271 ? 1.554 34.359 30.235 1.00 13.04 271 VAL A O 1
ATOM 2033 N N . LYS A 1 272 ? 3.468 34.146 29.059 1.00 12.32 272 LYS A N 1
ATOM 2034 C CA . LYS A 1 272 ? 3.575 35.550 28.677 1.00 12.25 272 LYS A CA 1
ATOM 2035 C C . LYS A 1 272 ? 4.162 35.574 27.272 1.00 11.95 272 LYS A C 1
ATOM 2036 O O . LYS A 1 272 ? 5.255 35.049 27.055 1.00 12.29 272 LYS A O 1
ATOM 2042 N N . MET A 1 273 ? 3.428 36.145 26.315 1.00 12.06 273 MET A N 1
ATOM 2043 C CA . MET A 1 273 ? 3.970 36.344 24.972 1.00 11.85 273 MET A CA 1
ATOM 2044 C C . MET A 1 273 ? 4.021 37.832 24.684 1.00 11.50 273 MET A C 1
ATOM 2045 O O . MET A 1 273 ? 2.994 38.511 24.745 1.00 12.10 273 MET A O 1
ATOM 2050 N N . ASN A 1 274 ? 5.223 38.318 24.396 1.00 11.68 274 ASN A N 1
ATOM 2051 C CA . ASN A 1 274 ? 5.451 39.724 24.130 1.00 11.65 274 ASN A CA 1
ATOM 2052 C C . ASN A 1 274 ? 5.090 40.045 22.691 1.00 11.86 274 ASN A C 1
ATOM 2053 O O . ASN A 1 274 ? 5.477 39.317 21.770 1.00 12.40 274 ASN A O 1
ATOM 2058 N N A VAL A 1 275 ? 4.342 41.125 22.488 0.40 12.03 275 VAL A N 1
ATOM 2059 N N B VAL A 1 275 ? 4.353 41.141 22.514 0.60 11.39 275 VAL A N 1
ATOM 2060 C CA A VAL A 1 275 ? 4.019 41.585 21.136 0.40 12.56 275 VAL A CA 1
ATOM 2061 C CA B VAL A 1 275 ? 3.939 41.624 21.203 0.60 11.52 275 VAL A CA 1
ATOM 2062 C C A VAL A 1 275 ? 4.151 43.099 21.037 0.40 12.02 275 VAL A C 1
ATOM 2063 C C B VAL A 1 275 ? 4.257 43.122 21.130 0.60 11.30 275 VAL A C 1
ATOM 2064 O O A VAL A 1 275 ? 3.548 43.851 21.814 0.40 12.03 275 VAL A O 1
ATOM 2065 O O B VAL A 1 275 ? 3.891 43.895 22.027 0.60 11.11 275 VAL A O 1
ATOM 2072 N N . ASP A 1 276 ? 4.962 43.529 20.079 1.00 11.68 276 ASP A N 1
ATOM 2073 C CA . ASP A 1 276 ? 5.183 44.950 19.822 1.00 11.72 276 ASP A CA 1
ATOM 2074 C C . ASP A 1 276 ? 4.970 45.254 18.349 1.00 11.43 276 ASP A C 1
ATOM 2075 O O . ASP A 1 276 ? 4.127 46.071 17.997 1.00 11.04 276 ASP A O 1
ATOM 2080 N N . THR A 1 277 ? 5.713 44.580 17.480 1.00 11.42 277 THR A N 1
ATOM 2081 C CA . THR A 1 277 ? 5.698 44.939 16.068 1.00 11.24 277 THR A CA 1
ATOM 2082 C C . THR A 1 277 ? 4.293 44.882 15.446 1.00 11.00 277 THR A C 1
ATOM 2083 O O . THR A 1 277 ? 3.890 45.797 14.719 1.00 11.07 277 THR A O 1
ATOM 2087 N N . ASP A 1 278 ? 3.533 43.834 15.742 1.00 11.04 278 ASP A N 1
ATOM 2088 C CA . ASP A 1 278 ? 2.205 43.702 15.159 1.00 11.19 278 ASP A CA 1
ATOM 2089 C C . ASP A 1 278 ? 1.222 44.758 15.670 1.00 10.94 278 ASP A C 1
ATOM 2090 O O . ASP A 1 278 ? 0.356 45.213 14.923 1.00 11.06 278 ASP A O 1
ATOM 2095 N N . THR A 1 279 ? 1.346 45.145 16.938 1.00 10.59 279 THR A N 1
ATOM 2096 C CA . THR A 1 279 ? 0.498 46.214 17.461 1.00 10.95 279 THR A CA 1
ATOM 2097 C C . THR A 1 279 ? 0.945 47.590 16.953 1.00 10.48 279 THR A C 1
ATOM 2098 O O . THR A 1 279 ? 0.102 48.476 16.760 1.00 11.03 279 THR A O 1
ATOM 2102 N N . GLN A 1 280 ? 2.242 47.745 16.687 1.00 10.38 280 GLN A N 1
ATOM 2103 C CA . GLN A 1 280 ? 2.734 48.945 16.000 1.00 10.40 280 GLN A CA 1
ATOM 2104 C C . GLN A 1 280 ? 2.099 49.091 14.622 1.00 10.05 280 GLN A C 1
ATOM 2105 O O . GLN A 1 280 ? 1.602 50.174 14.260 1.00 10.22 280 GLN A O 1
ATOM 2111 N N . TYR A 1 281 ? 2.095 48.007 13.845 1.00 10.46 281 TYR A N 1
ATOM 2112 C CA . TYR A 1 281 ? 1.496 48.064 12.520 1.00 10.41 281 TYR A CA 1
ATOM 2113 C C . TYR A 1 281 ? 0.011 48.393 12.619 1.00 10.32 281 TYR A C 1
ATOM 2114 O O . TYR A 1 281 ? -0.496 49.214 11.854 1.00 10.61 281 TYR A O 1
ATOM 2123 N N . ALA A 1 282 ? -0.692 47.735 13.541 1.00 10.18 282 ALA A N 1
ATOM 2124 C CA . ALA A 1 282 ? -2.119 47.962 13.735 1.00 10.68 282 ALA A CA 1
ATOM 2125 C C . ALA A 1 282 ? -2.421 49.404 14.128 1.00 10.64 282 ALA A C 1
ATOM 2126 O O . ALA A 1 282 ? -3.419 49.961 13.676 1.00 11.22 282 ALA A O 1
ATOM 2128 N N . PHE A 1 283 ? -1.562 50.002 14.955 1.00 10.35 283 PHE A N 1
ATOM 2129 C CA . PHE A 1 283 ? -1.741 51.396 15.364 1.00 10.30 283 PHE A CA 1
ATOM 2130 C C . PHE A 1 283 ? -1.530 52.347 14.181 1.00 10.33 283 PHE A C 1
ATOM 2131 O O . PHE A 1 283 ? -2.345 53.239 13.922 1.00 10.66 283 PHE A O 1
ATOM 2139 N N . THR A 1 284 ? -0.437 52.147 13.453 1.00 9.91 284 THR A N 1
ATOM 2140 C CA . THR A 1 284 ? -0.058 53.061 12.389 1.00 10.44 284 THR A CA 1
ATOM 2141 C C . THR A 1 284 ? -0.938 52.949 11.144 1.00 10.59 284 THR A C 1
ATOM 2142 O O . THR A 1 284 ? -1.172 53.939 10.442 1.00 10.60 284 THR A O 1
ATOM 2146 N N . ARG A 1 285 ? -1.445 51.750 10.869 1.00 11.07 285 ARG A N 1
ATOM 2147 C CA . ARG A 1 285 ? -2.113 51.486 9.598 1.00 11.29 285 ARG A CA 1
ATOM 2148 C C . ARG A 1 285 ? -3.269 52.459 9.277 1.00 10.80 285 ARG A C 1
ATOM 2149 O O . ARG A 1 285 ? -3.333 52.989 8.161 1.00 10.80 285 ARG A O 1
ATOM 2157 N N . PRO A 1 286 ? -4.190 52.702 10.230 1.00 10.97 286 PRO A N 1
ATOM 2158 C CA . PRO A 1 286 ? -5.250 53.677 9.936 1.00 11.65 286 PRO A CA 1
ATOM 2159 C C . PRO A 1 286 ? -4.779 55.130 9.925 1.00 11.11 286 PRO A C 1
ATOM 2160 O O . PRO A 1 286 ? -5.470 55.979 9.341 1.00 11.51 286 PRO A O 1
ATOM 2164 N N . ILE A 1 287 ? -3.638 55.421 10.554 1.00 10.54 287 ILE A N 1
ATOM 2165 C CA . ILE A 1 287 ? -3.078 56.779 10.499 1.00 10.90 287 ILE A CA 1
ATOM 2166 C C . ILE A 1 287 ? -2.591 57.038 9.080 1.00 11.02 287 ILE A C 1
ATOM 2167 O O . ILE A 1 287 ? -2.911 58.071 8.479 1.00 11.35 287 ILE A O 1
ATOM 2172 N N . ALA A 1 288 ? -1.861 56.076 8.519 1.00 11.20 288 ALA A N 1
ATOM 2173 C CA . ALA A 1 288 ? -1.431 56.184 7.135 1.00 11.76 288 ALA A CA 1
ATOM 2174 C C . ALA A 1 288 ? -2.650 56.401 6.242 1.00 11.55 288 ALA A C 1
ATOM 2175 O O . ALA A 1 288 ? -2.687 57.346 5.450 1.00 11.97 288 ALA A O 1
ATOM 2177 N N . GLY A 1 289 ? -3.667 55.555 6.387 1.00 11.75 289 GLY A N 1
ATOM 2178 C CA . GLY A 1 289 ? -4.873 55.675 5.572 1.00 12.22 289 GLY A CA 1
ATOM 2179 C C . GLY A 1 289 ? -5.531 57.036 5.695 1.00 11.88 289 GLY A C 1
ATOM 2180 O O . GLY A 1 289 ? -5.960 57.619 4.702 1.00 12.22 289 GLY A O 1
ATOM 2181 N N . HIS A 1 290 ? -5.586 57.560 6.914 1.00 11.81 290 HIS A N 1
ATOM 2182 C CA . HIS A 1 290 ? -6.184 58.867 7.174 1.00 11.53 290 HIS A CA 1
ATOM 2183 C C . HIS A 1 290 ? -5.438 59.976 6.452 1.00 11.05 290 HIS A C 1
ATOM 2184 O O . HIS A 1 290 ? -6.052 60.869 5.865 1.00 11.28 290 HIS A O 1
ATOM 2191 N N . MET A 1 291 ? -4.110 59.927 6.486 1.00 10.90 291 MET A N 1
ATOM 2192 C CA . MET A 1 291 ? -3.318 60.980 5.855 1.00 11.18 291 MET A CA 1
ATOM 2193 C C . MET A 1 291 ? -3.519 60.982 4.347 1.00 11.01 291 MET A C 1
ATOM 2194 O O . MET A 1 291 ? -3.646 62.046 3.729 1.00 11.74 291 MET A O 1
ATOM 2199 N N . PHE A 1 292 ? -3.557 59.799 3.743 1.00 11.46 292 PHE A N 1
ATOM 2200 C CA A PHE A 1 292 ? -3.737 59.718 2.307 0.50 11.32 292 PHE A CA 1
ATOM 2201 C CA B PHE A 1 292 ? -3.746 59.670 2.291 0.50 11.40 292 PHE A CA 1
ATOM 2202 C C . PHE A 1 292 ? -5.124 60.176 1.874 1.00 11.25 292 PHE A C 1
ATOM 2203 O O . PHE A 1 292 ? -5.253 61.052 1.004 1.00 11.21 292 PHE A O 1
ATOM 2218 N N A THR A 1 293 ? -6.171 59.625 2.475 0.50 10.99 293 THR A N 1
ATOM 2219 N N B THR A 1 293 ? -6.146 59.599 2.499 0.50 11.61 293 THR A N 1
ATOM 2220 C CA A THR A 1 293 ? -7.521 60.001 2.051 0.50 11.47 293 THR A CA 1
ATOM 2221 C CA B THR A 1 293 ? -7.538 59.933 2.219 0.50 12.64 293 THR A CA 1
ATOM 2222 C C A THR A 1 293 ? -7.887 61.443 2.415 0.50 11.58 293 THR A C 1
ATOM 2223 C C B THR A 1 293 ? -7.775 61.438 2.354 0.50 12.15 293 THR A C 1
ATOM 2224 O O A THR A 1 293 ? -8.788 62.023 1.799 0.50 11.71 293 THR A O 1
ATOM 2225 O O B THR A 1 293 ? -8.437 62.053 1.513 0.50 11.99 293 THR A O 1
ATOM 2232 N N . ASN A 1 294 ? -7.190 62.022 3.393 1.00 11.23 294 ASN A N 1
ATOM 2233 C CA . ASN A 1 294 ? -7.412 63.425 3.766 1.00 11.51 294 ASN A CA 1
ATOM 2234 C C . ASN A 1 294 ? -6.234 64.319 3.419 1.00 11.27 294 ASN A C 1
ATOM 2235 O O . ASN A 1 294 ? -6.005 65.317 4.099 1.00 11.50 294 ASN A O 1
ATOM 2240 N N . TYR A 1 295 ? -5.511 63.992 2.345 1.00 11.28 295 TYR A N 1
ATOM 2241 C CA . TYR A 1 295 ? -4.244 64.668 2.040 1.00 11.57 295 TYR A CA 1
ATOM 2242 C C . TYR A 1 295 ? -4.396 66.189 1.952 1.00 12.00 295 TYR A C 1
ATOM 2243 O O . TYR A 1 295 ? -3.513 66.924 2.387 1.00 12.60 295 TYR A O 1
ATOM 2252 N N . ASP A 1 296 ? -5.512 66.652 1.389 1.00 12.33 296 ASP A N 1
ATOM 2253 C CA . ASP A 1 296 ? -5.727 68.086 1.180 1.00 13.27 296 ASP A CA 1
ATOM 2254 C C . ASP A 1 296 ? -6.376 68.760 2.385 1.00 13.34 296 ASP A C 1
ATOM 2255 O O . ASP A 1 296 ? -6.671 69.957 2.354 1.00 14.40 296 ASP A O 1
ATOM 2260 N N . GLY A 1 297 ? -6.576 67.983 3.445 1.00 12.90 297 GLY A N 1
ATOM 2261 C CA . GLY A 1 297 ? -7.037 68.512 4.726 1.00 12.82 297 GLY A CA 1
ATOM 2262 C C . GLY A 1 297 ? -5.919 68.553 5.752 1.00 12.30 297 GLY A C 1
ATOM 2263 O O . GLY A 1 297 ? -5.848 69.484 6.564 1.00 12.44 297 GLY A O 1
ATOM 2264 N N . VAL A 1 298 ? -5.040 67.555 5.726 1.00 11.76 298 VAL A N 1
ATOM 2265 C CA . VAL A 1 298 ? -3.895 67.527 6.647 1.00 12.12 298 VAL A CA 1
ATOM 2266 C C . VAL A 1 298 ? -2.694 68.331 6.140 1.00 12.36 298 VAL A C 1
ATOM 2267 O O . VAL A 1 298 ? -1.747 68.594 6.887 1.00 13.59 298 VAL A O 1
ATOM 2271 N N . LEU A 1 299 ? -2.741 68.717 4.866 1.00 12.02 299 LEU A N 1
ATOM 2272 C CA . LEU A 1 299 ? -1.765 69.636 4.298 1.00 12.12 299 LEU A CA 1
ATOM 2273 C C . LEU A 1 299 ? -2.468 70.902 3.852 1.00 12.32 299 LEU A C 1
ATOM 2274 O O . LEU A 1 299 ? -3.587 70.848 3.339 1.00 12.54 299 LEU A O 1
ATOM 2279 N N . LYS A 1 300 ? -1.791 72.031 4.037 1.00 12.23 300 LYS A N 1
ATOM 2280 C CA . LYS A 1 300 ? -2.253 73.312 3.505 1.00 12.63 300 LYS A CA 1
ATOM 2281 C C . LYS A 1 300 ? -1.748 73.399 2.072 1.00 12.98 300 LYS A C 1
ATOM 2282 O O . LYS A 1 300 ? -0.566 73.638 1.833 1.00 13.76 300 LYS A O 1
ATOM 2288 N N . VAL A 1 301 ? -2.650 73.153 1.127 1.00 12.86 301 VAL A N 1
ATOM 2289 C CA A VAL A 1 301 ? -2.266 73.009 -0.275 0.50 13.39 301 VAL A CA 1
ATOM 2290 C CA B VAL A 1 301 ? -2.287 73.004 -0.286 0.50 13.31 301 VAL A CA 1
ATOM 2291 C C . VAL A 1 301 ? -2.889 74.106 -1.146 1.00 13.96 301 VAL A C 1
ATOM 2292 O O . VAL A 1 301 ? -4.030 74.529 -0.916 1.00 14.00 301 VAL A O 1
ATOM 2299 N N . ASP A 1 302 ? -2.115 74.571 -2.128 1.00 14.19 302 ASP A N 1
ATOM 2300 C CA . ASP A 1 302 ? -2.590 75.526 -3.133 1.00 15.17 302 ASP A CA 1
ATOM 2301 C C . ASP A 1 302 ? -3.189 76.788 -2.526 1.00 16.13 302 ASP A C 1
ATOM 2302 O O . ASP A 1 302 ? -4.145 77.354 -3.060 1.00 17.36 302 ASP A O 1
ATOM 2307 N N . GLY A 1 303 ? -2.599 77.241 -1.423 1.00 15.96 303 GLY A N 1
ATOM 2308 C CA . GLY A 1 303 ? -3.029 78.469 -0.759 1.00 17.03 303 GLY A CA 1
ATOM 2309 C C . GLY A 1 303 ? -4.175 78.300 0.220 1.00 17.09 303 GLY A C 1
ATOM 2310 O O . GLY A 1 303 ? -4.597 79.275 0.838 1.00 18.16 303 GLY A O 1
ATOM 2311 N N . GLU A 1 304 ? -4.681 77.076 0.360 1.00 16.15 304 GLU A N 1
ATOM 2312 C CA . GLU A 1 304 ? -5.760 76.777 1.301 1.00 16.67 304 GLU A CA 1
ATOM 2313 C C . GLU A 1 304 ? -5.195 76.535 2.701 1.00 15.99 304 GLU A C 1
ATOM 2314 O O . GLU A 1 304 ? -3.979 76.399 2.872 1.00 16.49 304 GLU A O 1
ATOM 2320 N N . VAL A 1 305 ? -6.073 76.487 3.699 1.00 15.43 305 VAL A N 1
ATOM 2321 C CA . VAL A 1 305 ? -5.632 76.395 5.094 1.00 15.62 305 VAL A CA 1
ATOM 2322 C C . VAL A 1 305 ? -5.854 75.019 5.728 1.00 14.44 305 VAL A C 1
ATOM 2323 O O . VAL A 1 305 ? -5.812 74.881 6.950 1.00 14.83 305 VAL A O 1
ATOM 2327 N N . GLY A 1 306 ? -6.061 73.993 4.903 1.00 13.79 306 GLY A N 1
ATOM 2328 C CA . GLY A 1 306 ? -6.316 72.658 5.435 1.00 13.43 306 GLY A CA 1
ATOM 2329 C C . GLY A 1 306 ? -7.680 72.572 6.086 1.00 13.08 306 GLY A C 1
ATOM 2330 O O . GLY A 1 306 ? -8.502 73.483 5.966 1.00 14.54 306 GLY A O 1
ATOM 2331 N N . VAL A 1 307 ? -7.906 71.471 6.792 1.00 12.47 307 VAL A N 1
ATOM 2332 C CA . VAL A 1 307 ? -9.206 71.185 7.387 1.00 12.94 307 VAL A CA 1
ATOM 2333 C C . VAL A 1 307 ? -8.963 70.690 8.808 1.00 12.14 307 VAL A C 1
ATOM 2334 O O . VAL A 1 307 ? -8.503 69.563 9.023 1.00 11.77 307 VAL A O 1
ATOM 2338 N N . LYS A 1 308 ? -9.266 71.548 9.780 1.00 12.37 308 LYS A N 1
ATOM 2339 C CA . LYS A 1 308 ? -9.007 71.249 11.188 1.00 12.49 308 LYS A CA 1
ATOM 2340 C C . LYS A 1 308 ? -9.568 69.910 11.633 1.00 12.60 308 LYS A C 1
ATOM 2341 O O . LYS A 1 308 ? -8.911 69.183 12.375 1.00 12.36 308 LYS A O 1
ATOM 2347 N N A LYS A 1 309 ? -10.780 69.590 11.183 0.50 13.32 309 LYS A N 1
ATOM 2348 N N B LYS A 1 309 ? -10.771 69.567 11.190 0.50 13.08 309 LYS A N 1
ATOM 2349 C CA A LYS A 1 309 ? -11.438 68.355 11.601 0.50 13.76 309 LYS A CA 1
ATOM 2350 C CA B LYS A 1 309 ? -11.392 68.344 11.689 0.50 13.29 309 LYS A CA 1
ATOM 2351 C C A LYS A 1 309 ? -10.584 67.116 11.338 0.50 12.94 309 LYS A C 1
ATOM 2352 C C B LYS A 1 309 ? -10.688 67.059 11.240 0.50 12.82 309 LYS A C 1
ATOM 2353 O O A LYS A 1 309 ? -10.683 66.129 12.068 0.50 12.66 309 LYS A O 1
ATOM 2354 O O B LYS A 1 309 ? -10.994 65.976 11.748 0.50 12.90 309 LYS A O 1
ATOM 2365 N N . VAL A 1 310 ? -9.737 67.174 10.311 1.00 12.38 310 VAL A N 1
ATOM 2366 C CA . VAL A 1 310 ? -8.886 66.025 9.968 1.00 11.98 310 VAL A CA 1
ATOM 2367 C C . VAL A 1 310 ? -7.414 66.167 10.358 1.00 11.42 310 VAL A C 1
ATOM 2368 O O . VAL A 1 310 ? -6.692 65.176 10.367 1.00 11.59 310 VAL A O 1
ATOM 2372 N N . TYR A 1 311 ? -6.963 67.378 10.694 1.00 11.11 311 TYR A N 1
ATOM 2373 C CA . TYR A 1 311 ? -5.624 67.501 11.261 1.00 11.20 311 TYR A CA 1
ATOM 2374 C C . TYR A 1 311 ? -5.603 67.547 12.788 1.00 11.14 311 TYR A C 1
ATOM 2375 O O . TYR A 1 311 ? -4.544 67.477 13.394 1.00 11.53 311 TYR A O 1
ATOM 2384 N N . ASP A 1 312 ? -6.780 67.630 13.399 1.00 11.38 312 ASP A N 1
ATOM 2385 C CA . ASP A 1 312 ? -6.926 67.373 14.828 1.00 11.57 312 ASP A CA 1
ATOM 2386 C C . ASP A 1 312 ? -6.372 65.961 15.100 1.00 11.50 312 ASP A C 1
ATOM 2387 O O . ASP A 1 312 ? -6.859 64.998 14.524 1.00 11.38 312 ASP A O 1
ATOM 2392 N N . PRO A 1 313 ? -5.316 65.836 15.925 1.00 11.40 313 PRO A N 1
ATOM 2393 C CA . PRO A 1 313 ? -4.714 64.504 16.128 1.00 11.58 313 PRO A CA 1
ATOM 2394 C C . PRO A 1 313 ? -5.692 63.427 16.588 1.00 11.26 313 PRO A C 1
ATOM 2395 O O . PRO A 1 313 ? -5.518 62.258 16.238 1.00 11.72 313 PRO A O 1
ATOM 2399 N N . ARG A 1 314 ? -6.731 63.817 17.319 1.00 11.01 314 ARG A N 1
ATOM 2400 C CA . ARG A 1 314 ? -7.716 62.840 17.782 1.00 11.62 314 ARG A CA 1
ATOM 2401 C C . ARG A 1 314 ? -8.430 62.140 16.641 1.00 12.13 314 ARG A C 1
ATOM 2402 O O . ARG A 1 314 ? -8.864 61.001 16.794 1.00 12.57 314 ARG A O 1
ATOM 2410 N N . SER A 1 315 ? -8.574 62.823 15.508 1.00 12.04 315 SER A N 1
ATOM 2411 C CA . SER A 1 315 ? -9.331 62.255 14.398 1.00 12.43 315 SER A CA 1
ATOM 2412 C C . SER A 1 315 ? -8.712 60.951 13.900 1.00 12.58 315 SER A C 1
ATOM 2413 O O . SER A 1 315 ? -9.422 59.987 13.643 1.00 14.52 315 SER A O 1
ATOM 2416 N N . TYR A 1 316 ? -7.395 60.913 13.781 1.00 11.62 316 TYR A N 1
ATOM 2417 C CA . TYR A 1 316 ? -6.725 59.692 13.361 1.00 11.32 316 TYR A CA 1
ATOM 2418 C C . TYR A 1 316 ? -6.260 58.835 14.523 1.00 11.38 316 TYR A C 1
ATOM 2419 O O . TYR A 1 316 ? -6.194 57.612 14.395 1.00 11.30 316 TYR A O 1
ATOM 2428 N N . LEU A 1 317 ? -5.956 59.449 15.661 1.00 11.04 317 LEU A N 1
ATOM 2429 C CA . LEU A 1 317 ? -5.519 58.649 16.797 1.00 10.91 317 LEU A CA 1
ATOM 2430 C C . LEU A 1 317 ? -6.620 57.771 17.407 1.00 11.23 317 LEU A C 1
ATOM 2431 O O . LEU A 1 317 ? -6.315 56.716 17.945 1.00 11.64 317 LEU A O 1
ATOM 2436 N N A LYS A 1 318 ? -7.880 58.192 17.317 0.50 11.59 318 LYS A N 1
ATOM 2437 N N B LYS A 1 318 ? -7.884 58.175 17.308 0.50 11.56 318 LYS A N 1
ATOM 2438 C CA A LYS A 1 318 ? -8.987 57.318 17.710 0.50 12.15 318 LYS A CA 1
ATOM 2439 C CA B LYS A 1 318 ? -8.974 57.288 17.733 0.50 12.11 318 LYS A CA 1
ATOM 2440 C C A LYS A 1 318 ? -8.988 56.052 16.852 0.50 11.76 318 LYS A C 1
ATOM 2441 C C B LYS A 1 318 ? -9.089 56.058 16.831 0.50 11.76 318 LYS A C 1
ATOM 2442 O O A LYS A 1 318 ? -9.166 54.944 17.367 0.50 11.86 318 LYS A O 1
ATOM 2443 O O B LYS A 1 318 ? -9.460 54.977 17.297 0.50 12.02 318 LYS A O 1
ATOM 2454 N N . LYS A 1 319 ? -8.768 56.222 15.548 1.00 11.74 319 LYS A N 1
ATOM 2455 C CA . LYS A 1 319 ? -8.759 55.098 14.612 1.00 12.04 319 LYS A CA 1
ATOM 2456 C C . LYS A 1 319 ? -7.564 54.187 14.911 1.00 11.54 319 LYS A C 1
ATOM 2457 O O . LYS A 1 319 ? -7.691 52.957 14.888 1.00 11.72 319 LYS A O 1
ATOM 2463 N N . ALA A 1 320 ? -6.410 54.792 15.185 1.00 11.09 320 ALA A N 1
ATOM 2464 C CA . ALA A 1 320 ? -5.208 54.056 15.586 1.00 10.69 320 ALA A CA 1
ATOM 2465 C C . ALA A 1 320 ? -5.452 53.214 16.828 1.00 10.77 320 ALA A C 1
ATOM 2466 O O . ALA A 1 320 ? -5.115 52.017 16.872 1.00 11.17 320 ALA A O 1
ATOM 2468 N N A GLU A 1 321 ? -6.022 53.851 17.847 0.50 10.83 321 GLU A N 1
ATOM 2469 N N B GLU A 1 321 ? -6.024 53.831 17.855 0.50 10.87 321 GLU A N 1
ATOM 2470 C CA A GLU A 1 321 ? -6.369 53.177 19.089 0.50 10.94 321 GLU A CA 1
ATOM 2471 C CA B GLU A 1 321 ? -6.336 53.115 19.086 0.50 11.01 321 GLU A CA 1
ATOM 2472 C C A GLU A 1 321 ? -7.254 51.956 18.837 0.50 11.15 321 GLU A C 1
ATOM 2473 C C B GLU A 1 321 ? -7.272 51.934 18.857 0.50 11.22 321 GLU A C 1
ATOM 2474 O O A GLU A 1 321 ? -6.936 50.852 19.282 0.50 11.14 321 GLU A O 1
ATOM 2475 O O B GLU A 1 321 ? -7.020 50.835 19.353 0.50 11.16 321 GLU A O 1
ATOM 2486 N N . ALA A 1 322 ? -8.352 52.155 18.117 1.00 11.25 322 ALA A N 1
ATOM 2487 C CA . ALA A 1 322 ? -9.325 51.091 17.880 1.00 11.89 322 ALA A CA 1
ATOM 2488 C C . ALA A 1 322 ? -8.705 49.915 17.127 1.00 11.80 322 ALA A C 1
ATOM 2489 O O . ALA A 1 322 ? -8.984 48.754 17.432 1.00 11.85 322 ALA A O 1
ATOM 2491 N N . SER A 1 323 ? -7.848 50.227 16.160 1.00 11.09 323 SER A N 1
ATOM 2492 C CA . SER A 1 323 ? -7.176 49.212 15.365 1.00 11.17 323 SER A CA 1
ATOM 2493 C C . SER A 1 323 ? -6.181 48.418 16.210 1.00 10.97 323 SER A C 1
ATOM 2494 O O . SER A 1 323 ? -6.142 47.182 16.145 1.00 11.68 323 SER A O 1
ATOM 2497 N N . MET A 1 324 ? -5.388 49.112 17.027 1.00 10.45 324 MET A N 1
ATOM 2498 C CA . MET A 1 324 ? -4.491 48.414 17.928 1.00 10.66 324 MET A CA 1
ATOM 2499 C C . MET A 1 324 ? -5.258 47.542 18.928 1.00 10.81 324 MET A C 1
ATOM 2500 O O . MET A 1 324 ? -4.847 46.414 19.199 1.00 11.10 324 MET A O 1
ATOM 2505 N N . SER A 1 325 ? -6.383 48.031 19.443 1.00 10.65 325 SER A N 1
ATOM 2506 C CA . SER A 1 325 ? -7.192 47.223 20.360 1.00 11.04 325 SER A CA 1
ATOM 2507 C C . SER A 1 325 ? -7.642 45.922 19.699 1.00 11.46 325 SER A C 1
ATOM 2508 O O . SER A 1 325 ? -7.632 44.867 20.338 1.00 11.54 325 SER A O 1
ATOM 2511 N N . GLN A 1 326 ? -8.046 45.996 18.432 1.00 11.41 326 GLN A N 1
ATOM 2512 C CA . GLN A 1 326 ? -8.469 44.797 17.699 1.00 12.45 326 GLN A CA 1
ATOM 2513 C C . GLN A 1 326 ? -7.339 43.773 17.597 1.00 11.77 326 GLN A C 1
ATOM 2514 O O . GLN A 1 326 ? -7.566 42.568 17.740 1.00 12.45 326 GLN A O 1
ATOM 2520 N N . ARG A 1 327 ? -6.116 44.244 17.385 1.00 11.20 327 ARG A N 1
ATOM 2521 C CA . ARG A 1 327 ? -4.982 43.339 17.298 1.00 11.35 327 ARG A CA 1
ATOM 2522 C C . ARG A 1 327 ? -4.680 42.704 18.653 1.00 11.27 327 ARG A C 1
ATOM 2523 O O . ARG A 1 327 ? -4.236 41.550 18.723 1.00 11.87 327 ARG A O 1
ATOM 2531 N N . VAL A 1 328 ? -4.915 43.457 19.725 1.00 10.73 328 VAL A N 1
ATOM 2532 C CA . VAL A 1 328 ? -4.761 42.921 21.070 1.00 11.07 328 VAL A CA 1
ATOM 2533 C C . VAL A 1 328 ? -5.818 41.855 21.361 1.00 11.21 328 VAL A C 1
ATOM 2534 O O . VAL A 1 328 ? -5.511 40.826 21.957 1.00 11.58 328 VAL A O 1
ATOM 2538 N N . VAL A 1 329 ? -7.056 42.084 20.937 1.00 11.35 329 VAL A N 1
ATOM 2539 C CA . VAL A 1 329 ? -8.100 41.055 21.057 1.00 11.96 329 VAL A CA 1
ATOM 2540 C C . VAL A 1 329 ? -7.654 39.775 20.339 1.00 12.39 329 VAL A C 1
ATOM 2541 O O . VAL A 1 329 ? -7.792 38.667 20.877 1.00 12.71 329 VAL A O 1
ATOM 2545 N N . GLN A 1 330 ? -7.109 39.923 19.135 1.00 12.42 330 GLN A N 1
ATOM 2546 C CA . GLN A 1 330 ? -6.590 38.769 18.409 1.00 13.11 330 GLN A CA 1
ATOM 2547 C C . GLN A 1 330 ? -5.520 38.029 19.223 1.00 13.11 330 GLN A C 1
ATOM 2548 O O . GLN A 1 330 ? -5.541 36.800 19.296 1.00 13.52 330 GLN A O 1
ATOM 2554 N N . ALA A 1 331 ? -4.604 38.768 19.847 1.00 12.57 331 ALA A N 1
ATOM 2555 C CA . ALA A 1 331 ? -3.589 38.151 20.701 1.00 12.82 331 ALA A CA 1
ATOM 2556 C C . ALA A 1 331 ? -4.207 37.360 21.852 1.00 12.81 331 ALA A C 1
ATOM 2557 O O . ALA A 1 331 ? -3.757 36.258 22.157 1.00 13.42 331 ALA A O 1
ATOM 2559 N N . CYS A 1 332 ? -5.248 37.904 22.480 1.00 12.82 332 CYS A N 1
ATOM 2560 C CA . CYS A 1 332 ? -5.906 37.212 23.584 1.00 12.93 332 CYS A CA 1
ATOM 2561 C C . CYS A 1 332 ? -6.576 35.918 23.126 1.00 13.45 332 CYS A C 1
ATOM 2562 O O . CYS A 1 332 ? -6.587 34.926 23.859 1.00 13.87 332 CYS A O 1
ATOM 2565 N N A ASN A 1 333 ? -7.127 35.915 21.918 0.50 13.77 333 ASN A N 1
ATOM 2566 N N B ASN A 1 333 ? -7.157 35.948 21.928 0.50 13.67 333 ASN A N 1
ATOM 2567 C CA A ASN A 1 333 ? -7.711 34.693 21.374 0.50 14.70 333 ASN A CA 1
ATOM 2568 C CA B ASN A 1 333 ? -7.716 34.750 21.313 0.50 14.53 333 ASN A CA 1
ATOM 2569 C C A ASN A 1 333 ? -6.657 33.675 20.932 0.50 14.94 333 ASN A C 1
ATOM 2570 C C B ASN A 1 333 ? -6.613 33.722 21.054 0.50 14.63 333 ASN A C 1
ATOM 2571 O O A ASN A 1 333 ? -6.847 32.470 21.105 0.50 15.78 333 ASN A O 1
ATOM 2572 O O B ASN A 1 333 ? -6.717 32.571 21.486 0.50 14.72 333 ASN A O 1
ATOM 2581 N N . ASP A 1 334 ? -5.540 34.164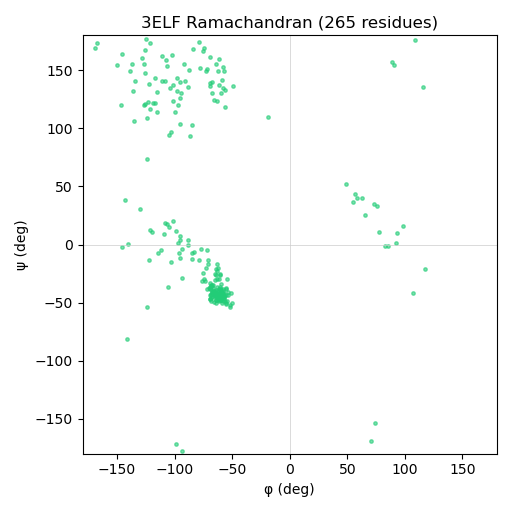 20.395 1.00 14.22 334 ASP A N 1
ATOM 2582 C CA . ASP A 1 334 ? -4.409 33.291 20.023 1.00 15.00 334 ASP A CA 1
ATOM 2583 C C . ASP A 1 334 ? -3.773 32.604 21.227 1.00 14.80 334 ASP A C 1
ATOM 2584 O O . ASP A 1 334 ? -3.313 31.468 21.132 1.00 15.48 334 ASP A O 1
ATOM 2589 N N . LEU A 1 335 ? -3.733 33.321 22.348 1.00 13.78 335 LEU A N 1
ATOM 2590 C CA . LEU A 1 335 ? -3.077 32.855 23.568 1.00 13.81 335 LEU A CA 1
ATOM 2591 C C . LEU A 1 335 ? -4.025 32.158 24.534 1.00 13.78 335 LEU A C 1
ATOM 2592 O O . LEU A 1 335 ? -3.597 31.641 25.570 1.00 13.68 335 LEU A O 1
ATOM 2597 N N . HIS A 1 336 ? -5.308 32.145 24.180 1.00 13.95 336 HIS A N 1
ATOM 2598 C CA . HIS A 1 336 ? -6.356 31.459 24.942 1.00 14.98 336 HIS A CA 1
ATOM 2599 C C . HIS A 1 336 ? -6.609 32.047 26.325 1.00 14.53 336 HIS A C 1
ATOM 2600 O O . HIS A 1 336 ? -7.108 31.364 27.211 1.00 14.87 336 HIS A O 1
ATOM 2607 N N . CYS A 1 337 ? -6.301 33.331 26.489 1.00 14.17 337 CYS A N 1
ATOM 2608 C CA . CYS A 1 337 ? -6.652 34.039 27.716 1.00 14.04 337 CYS A CA 1
ATOM 2609 C C . CYS A 1 337 ? -7.972 34.807 27.589 1.00 13.77 337 CYS A C 1
ATOM 2610 O O . CYS A 1 337 ? -8.521 35.268 28.593 1.00 13.61 337 CYS A O 1
ATOM 2613 N N . ALA A 1 338 ? -8.486 34.935 26.366 1.00 13.41 338 ALA A N 1
ATOM 2614 C CA . ALA A 1 338 ? -9.761 35.607 26.149 1.00 13.91 338 ALA A CA 1
ATOM 2615 C C . ALA A 1 338 ? -10.863 34.920 26.944 1.00 14.60 338 ALA A C 1
ATOM 2616 O O . ALA A 1 338 ? -10.945 33.690 26.967 1.00 14.99 338 ALA A O 1
ATOM 2618 N N . GLY A 1 339 ? -11.693 35.719 27.608 1.00 14.59 339 GLY A N 1
ATOM 2619 C CA . GLY A 1 339 ? -12.823 35.216 28.386 1.00 15.45 339 GLY A CA 1
ATOM 2620 C C . GLY A 1 339 ? -12.446 34.628 29.732 1.00 15.57 339 GLY A C 1
ATOM 2621 O O . GLY A 1 339 ? -13.285 34.000 30.386 1.00 17.15 339 GLY A O 1
ATOM 2622 N N . LYS A 1 340 ? -11.199 34.830 30.159 1.00 14.49 340 LYS A N 1
ATOM 2623 C CA . LYS A 1 340 ? -10.705 34.181 31.378 1.00 14.65 340 LYS A CA 1
ATOM 2624 C C . LYS A 1 340 ? -10.218 35.136 32.459 1.00 14.16 340 LYS A C 1
ATOM 2625 O O . LYS A 1 340 ? -9.595 34.709 33.425 1.00 14.27 340 LYS A O 1
ATOM 2631 N N . SER A 1 341 ? -10.509 36.428 32.310 1.00 13.64 341 SER A N 1
ATOM 2632 C CA . SER A 1 341 ? -10.109 37.406 33.328 1.00 13.58 341 SER A CA 1
ATOM 2633 C C . SER A 1 341 ? -10.514 36.931 34.719 1.00 13.91 341 SER A C 1
ATOM 2634 O O . SER A 1 341 ? -11.642 36.466 34.925 1.00 14.23 341 SER A O 1
ATOM 2637 N N . LEU A 1 342 ? -9.597 37.093 35.667 1.00 14.14 342 LEU A N 1
ATOM 2638 C CA . LEU A 1 342 ? -9.839 36.644 37.033 1.00 15.30 342 LEU A CA 1
ATOM 2639 C C . LEU A 1 342 ? -10.851 37.489 37.799 1.00 15.91 342 LEU A C 1
ATOM 2640 O O . LEU A 1 342 ? -11.206 37.157 38.922 1.00 16.41 342 LEU A O 1
ATOM 2645 N N . THR A 1 343 ? -11.324 38.576 37.193 1.00 16.36 343 THR A N 1
ATOM 2646 C CA . THR A 1 343 ? -12.431 39.331 37.784 1.00 18.00 343 THR A CA 1
ATOM 2647 C C . THR A 1 343 ? -13.772 38.642 37.552 1.00 18.84 343 THR A C 1
ATOM 2648 O O . THR A 1 343 ? -14.739 38.924 38.265 1.00 20.91 343 THR A O 1
ATOM 2652 N N A HIS A 1 344 ? -13.838 37.755 36.555 0.50 18.23 344 HIS A N 1
ATOM 2653 N N B HIS A 1 344 ? -13.800 37.751 36.557 0.50 18.57 344 HIS A N 1
ATOM 2654 C CA A HIS A 1 344 ? -15.062 36.998 36.231 0.50 18.84 344 HIS A CA 1
ATOM 2655 C CA B HIS A 1 344 ? -15.010 37.054 36.111 0.50 19.41 344 HIS A CA 1
ATOM 2656 C C A HIS A 1 344 ? -16.302 37.896 36.142 0.50 20.39 344 HIS A C 1
ATOM 2657 C C B HIS A 1 344 ? -16.109 38.054 35.779 0.50 21.05 344 HIS A C 1
ATOM 2658 O O A HIS A 1 344 ? -17.382 37.551 36.618 0.50 21.09 344 HIS A O 1
ATOM 2659 O O B HIS A 1 344 ? -17.303 37.798 35.965 0.50 21.85 344 HIS A O 1
ATOM 2672 N N A HIS A 1 345 ? -16.130 39.059 35.522 0.50 22.21 345 HIS A N 1
ATOM 2673 N N B HIS A 1 345 ? -15.660 39.209 35.290 0.50 23.23 345 HIS A N 1
ATOM 2674 C CA A HIS A 1 345 ? -17.214 40.030 35.394 0.50 23.35 345 HIS A CA 1
ATOM 2675 C CA B HIS A 1 345 ? -16.531 40.221 34.716 0.50 24.56 345 HIS A CA 1
ATOM 2676 C C A HIS A 1 345 ? -18.313 39.547 34.435 0.50 24.16 345 HIS A C 1
ATOM 2677 C C B HIS A 1 345 ? -17.014 39.753 33.355 0.50 24.95 345 HIS A C 1
ATOM 2678 O O A HIS A 1 345 ? -19.491 39.847 34.631 0.50 24.51 345 HIS A O 1
ATOM 2679 O O B HIS A 1 345 ? -16.578 40.216 32.296 0.50 25.49 345 HIS A O 1
ATOM 2692 N N . HIS A 1 346 ? -17.895 38.776 33.429 1.00 25.23 346 HIS A N 1
ATOM 2693 C CA . HIS A 1 346 ? -18.682 38.273 32.305 1.00 25.68 346 HIS A CA 1
ATOM 2694 C C . HIS A 1 346 ? -19.863 39.149 31.888 1.00 26.62 346 HIS A C 1
ATOM 2695 O O . HIS A 1 346 ? -20.424 38.957 30.808 1.00 27.82 346 HIS A O 1
#

CATH classification: 3.20.20.70